Protein AF-A0A4Q2V8Z3-F1 (afdb_monomer)

pLDDT: mean 92.11, std 13.93, range [31.78, 98.75]

Nearest PDB structures (foldseek):
  7p4k-assembly1_A  TM=8.470E-01  e=9.737E-10  Homo sapiens
  8qn0-assembly2_B  TM=8.416E-01  e=1.031E-09  Homo sapiens
  5akl-assembly1_A-2  TM=8.106E-01  e=1.157E-09  Homo sapiens
  7p4k-assembly1_B  TM=7.560E-01  e=1.531E-08  Homo sapiens
  6l7m-assembly1_D  TM=8.132E-01  e=8.726E-02  Monosporascus sp. MG133

InterPro domains:
  IPR000073 Alpha/beta hydrolase fold-1 [PF00561] (3-48)
  IPR029058 Alpha/Beta hydrolase fold [G3DSA:3.40.50.1820] (1-221)
  IPR029058 Alpha/Beta hydrolase fold [SSF53474] (1-209)

Sequence (232 aa):
MLALLTHLGRDKAVWIGHDWGAVIVWALAAQHPEKCVGVCCMAAPYHVPELGLEALLAVCNRELYPEDQYPLAQWDYQAFQIEQPDTSAAQLRANVPNSIKLLFRSGSPESYGKPSLLASLRKSGGWFGGAPAAPDLPFETTLFKDDKPAFDRMVAEFERNGFEGPNDYYRNHEANKAYIEKAPNEGRLCYPVLFIEARRDNVCDTALSRLSEPMRGTGSRRRSRRRQTRPS

Structure (mmCIF, N/CA/C/O backbone):
data_AF-A0A4Q2V8Z3-F1
#
_entry.id   AF-A0A4Q2V8Z3-F1
#
loop_
_atom_site.group_PDB
_atom_site.id
_atom_site.type_symbol
_atom_site.label_atom_id
_atom_site.label_alt_id
_atom_site.label_comp_id
_atom_site.label_asym_id
_atom_site.label_entity_id
_atom_site.label_seq_id
_atom_site.pdbx_PDB_ins_code
_atom_site.Cartn_x
_atom_site.Cartn_y
_atom_site.Cartn_z
_atom_site.occupancy
_atom_site.B_iso_or_equiv
_atom_site.auth_seq_id
_atom_site.auth_comp_id
_atom_site.auth_asym_id
_atom_site.auth_atom_id
_atom_site.pdbx_PDB_model_num
ATOM 1 N N . MET A 1 1 ? -7.065 11.702 11.060 1.00 95.56 1 MET A N 1
ATOM 2 C CA . MET A 1 1 ? -8.404 11.072 11.202 1.00 95.56 1 MET A CA 1
ATOM 3 C C . MET A 1 1 ? -9.196 11.639 12.379 1.00 95.56 1 MET A C 1
ATOM 5 O O . MET A 1 1 ? -10.291 12.126 12.148 1.00 95.56 1 MET A O 1
ATOM 9 N N . LEU A 1 2 ? -8.659 11.670 13.605 1.00 97.94 2 LEU A N 1
ATOM 10 C CA . LEU A 1 2 ? -9.348 12.293 14.753 1.00 97.94 2 LEU A CA 1
ATOM 11 C C . LEU A 1 2 ? -9.670 13.779 14.534 1.00 97.94 2 LEU A C 1
ATOM 13 O O . LEU A 1 2 ? -10.809 14.194 14.697 1.00 97.94 2 LEU A O 1
ATOM 17 N N . ALA A 1 3 ? -8.695 14.563 14.064 1.00 98.19 3 ALA A N 1
ATOM 18 C CA . ALA A 1 3 ? -8.927 15.968 13.724 1.00 98.19 3 ALA A CA 1
ATOM 19 C C . ALA A 1 3 ? -9.992 16.149 12.623 1.00 98.19 3 ALA A C 1
ATOM 21 O O . ALA A 1 3 ? -10.732 17.126 12.645 1.00 98.19 3 ALA A O 1
ATOM 22 N N . LEU A 1 4 ? -10.112 15.189 11.696 1.00 97.81 4 LEU A N 1
ATOM 23 C CA . LEU A 1 4 ? -11.142 15.208 10.654 1.00 97.81 4 LEU A CA 1
ATOM 24 C C . LEU A 1 4 ? -12.538 14.977 11.247 1.00 97.81 4 LEU A C 1
ATOM 26 O O . LEU A 1 4 ? -13.473 15.675 10.871 1.00 97.81 4 LEU A O 1
ATOM 30 N N . LEU A 1 5 ? -12.676 14.048 12.200 1.00 98.19 5 LEU A N 1
ATOM 31 C CA . LEU A 1 5 ? -13.922 13.871 12.953 1.00 98.19 5 LEU A CA 1
ATOM 32 C C . LEU A 1 5 ? -14.327 15.171 13.654 1.00 98.19 5 LEU A C 1
ATOM 34 O O . LEU A 1 5 ? -15.453 15.632 13.474 1.00 98.19 5 LEU A O 1
ATOM 38 N N . THR A 1 6 ? -13.387 15.793 14.373 1.00 98.31 6 THR A N 1
ATOM 39 C CA . THR A 1 6 ? -13.613 17.077 15.048 1.00 98.31 6 THR A CA 1
ATOM 40 C C . THR A 1 6 ? -14.044 18.160 14.063 1.00 98.31 6 THR A C 1
ATOM 42 O O . THR A 1 6 ? -15.050 18.823 14.292 1.00 98.31 6 THR A O 1
ATOM 45 N N . HIS A 1 7 ? -13.331 18.310 12.943 1.00 98.44 7 HIS A N 1
ATOM 46 C CA . HIS A 1 7 ? -13.639 19.309 11.919 1.00 98.44 7 HIS A CA 1
ATOM 47 C C . HIS A 1 7 ? -15.039 19.124 11.315 1.00 98.44 7 HIS A C 1
ATOM 49 O O . HIS A 1 7 ? -15.743 20.099 11.077 1.00 98.44 7 HIS A O 1
ATOM 55 N N . LEU A 1 8 ? -15.467 17.876 11.111 1.00 98.31 8 LEU A N 1
ATOM 56 C CA . LEU A 1 8 ? -16.785 17.543 10.565 1.00 98.31 8 LEU A CA 1
ATOM 57 C C . LEU A 1 8 ? -17.900 17.492 11.627 1.00 98.31 8 LEU A C 1
ATOM 59 O O . LEU A 1 8 ? -19.036 17.151 11.290 1.00 98.31 8 LEU A O 1
ATOM 63 N N . GLY A 1 9 ? -17.597 17.769 12.901 1.00 98.31 9 GLY A N 1
ATOM 64 C CA . GLY A 1 9 ? -18.564 17.694 14.001 1.00 98.31 9 GLY A CA 1
ATOM 65 C C . GLY A 1 9 ? -19.105 16.281 14.246 1.00 98.31 9 GLY A C 1
ATOM 66 O O . GLY A 1 9 ? -20.273 16.108 14.596 1.00 98.31 9 GLY A O 1
ATOM 67 N N . ARG A 1 10 ? -18.290 15.247 14.009 1.00 98.31 10 ARG A N 1
ATOM 68 C CA . ARG A 1 10 ? -18.659 13.835 14.194 1.00 98.31 10 ARG A CA 1
ATOM 69 C C . ARG A 1 10 ? -17.902 13.243 15.377 1.00 98.31 10 ARG A C 1
ATOM 71 O O . ARG A 1 10 ? -16.710 13.469 15.519 1.00 98.31 10 ARG A O 1
ATOM 78 N N . ASP A 1 11 ? -18.574 12.433 16.194 1.00 97.94 11 ASP A N 1
ATOM 79 C CA . ASP A 1 11 ? -17.904 11.702 17.282 1.00 97.94 11 ASP A CA 1
ATOM 80 C C . ASP A 1 11 ? -17.253 10.396 16.794 1.00 97.94 11 ASP A C 1
ATOM 82 O O . ASP A 1 11 ? -16.163 10.039 17.234 1.00 97.94 11 ASP A O 1
ATOM 86 N N . LYS A 1 12 ? -17.899 9.694 15.855 1.00 98.44 12 LYS A N 1
ATOM 87 C CA . LYS A 1 12 ? -17.463 8.392 15.326 1.00 98.44 12 LYS A CA 1
ATOM 88 C C . LYS A 1 12 ? -17.714 8.304 13.826 1.00 98.44 12 LYS A C 1
ATOM 90 O O . LYS A 1 12 ? -18.561 9.024 13.296 1.00 98.44 12 LYS A O 1
ATOM 95 N N . ALA A 1 13 ? -17.040 7.371 13.161 1.00 98.44 13 ALA A N 1
ATOM 96 C CA . ALA A 1 13 ? -17.299 7.033 11.763 1.00 98.44 13 ALA A CA 1
ATOM 97 C C . ALA A 1 13 ? -17.198 5.524 11.509 1.00 98.44 13 ALA A C 1
ATOM 99 O O . ALA A 1 13 ? -16.708 4.759 12.346 1.00 98.44 13 ALA A O 1
ATOM 100 N N . VAL A 1 14 ? -17.675 5.106 10.336 1.00 98.44 14 VAL A N 1
ATOM 101 C CA . VAL A 1 14 ? -17.236 3.852 9.723 1.00 98.44 14 VAL A CA 1
ATOM 102 C C . VAL A 1 14 ? -15.955 4.155 8.960 1.00 98.44 14 VAL A C 1
ATOM 104 O O . VAL A 1 14 ? -15.945 5.042 8.107 1.00 98.44 14 VAL A O 1
ATOM 107 N N . TRP A 1 15 ? -14.885 3.434 9.274 1.00 98.50 15 TRP A N 1
ATOM 108 C CA . TRP A 1 15 ? -13.585 3.637 8.644 1.00 98.50 15 TRP A CA 1
ATOM 109 C C . TRP A 1 15 ? -13.328 2.562 7.601 1.00 98.50 15 TRP A C 1
ATOM 111 O O . TRP A 1 15 ? -13.502 1.373 7.874 1.00 98.50 15 TRP A O 1
ATOM 121 N N . ILE A 1 16 ? -12.937 2.992 6.403 1.00 98.62 16 ILE A N 1
ATOM 122 C CA . ILE A 1 16 ? -12.668 2.098 5.281 1.00 98.62 16 ILE A CA 1
ATOM 123 C C . ILE A 1 16 ? -11.246 2.333 4.789 1.00 98.62 16 ILE A C 1
ATOM 125 O O . ILE A 1 16 ? -10.875 3.476 4.528 1.00 98.62 16 ILE A O 1
ATOM 129 N N . GLY A 1 17 ? -10.462 1.262 4.675 1.00 98.31 17 GLY A N 1
ATOM 130 C CA . GLY A 1 17 ? -9.063 1.325 4.265 1.00 98.31 17 GLY A CA 1
ATOM 131 C C . GLY A 1 17 ? -8.699 0.294 3.199 1.00 98.31 17 GLY A C 1
ATOM 132 O O . GLY A 1 17 ? -9.276 -0.789 3.122 1.00 98.31 17 GLY A O 1
ATOM 133 N N . HIS A 1 18 ? -7.715 0.633 2.377 1.00 97.81 18 HIS A N 1
ATOM 134 C CA . HIS A 1 18 ? -7.093 -0.239 1.381 1.00 97.81 18 HIS A CA 1
ATOM 135 C C . HIS A 1 18 ? -5.575 -0.067 1.473 1.00 97.81 18 HIS A C 1
ATOM 137 O O . HIS A 1 18 ? -5.130 1.069 1.647 1.00 97.81 18 HIS A O 1
ATOM 143 N N . ASP A 1 19 ? -4.803 -1.151 1.349 1.00 96.12 19 ASP A N 1
ATOM 144 C CA . ASP A 1 19 ? -3.329 -1.116 1.394 1.00 96.12 19 ASP A CA 1
ATOM 145 C C . ASP A 1 19 ? -2.814 -0.396 2.667 1.00 96.12 19 ASP A C 1
ATOM 147 O O . ASP A 1 19 ? -3.299 -0.686 3.763 1.00 96.12 19 ASP A O 1
ATOM 151 N N . TRP A 1 20 ? -1.915 0.590 2.585 1.00 97.25 20 TRP A N 1
ATOM 152 C CA . TRP A 1 20 ? -1.512 1.403 3.741 1.00 97.25 20 TRP A CA 1
ATOM 153 C C . TRP A 1 20 ? -2.670 2.149 4.396 1.00 97.25 20 TRP A C 1
ATOM 155 O O . TRP A 1 20 ? -2.681 2.329 5.611 1.00 97.25 20 TRP A O 1
ATOM 165 N N . GLY A 1 21 ? -3.699 2.518 3.633 1.00 97.94 21 GLY A N 1
ATOM 166 C CA . GLY A 1 21 ? -4.938 3.050 4.192 1.00 97.94 21 GLY A CA 1
ATOM 167 C C . GLY A 1 21 ? -5.621 2.062 5.142 1.00 97.94 21 GLY A C 1
ATOM 168 O O . GLY A 1 21 ? -6.185 2.483 6.149 1.00 97.94 21 GLY A O 1
ATOM 169 N N . ALA A 1 22 ? -5.541 0.753 4.875 1.00 97.94 22 ALA A N 1
ATOM 170 C CA . ALA A 1 22 ? -6.016 -0.271 5.805 1.00 97.94 22 ALA A CA 1
ATOM 171 C C . ALA A 1 22 ? -5.145 -0.333 7.064 1.00 97.94 22 ALA A C 1
ATOM 173 O O . ALA A 1 22 ? -5.699 -0.365 8.157 1.00 97.94 22 ALA A O 1
ATOM 174 N N . VAL A 1 23 ? -3.817 -0.263 6.934 1.00 97.12 23 VAL A N 1
ATOM 175 C CA . VAL A 1 23 ? -2.888 -0.228 8.082 1.00 97.12 23 VAL A CA 1
ATOM 176 C C . VAL A 1 23 ? -3.176 0.971 8.997 1.00 97.12 23 VAL A C 1
ATOM 178 O O . VAL A 1 23 ? -3.274 0.822 10.213 1.00 97.12 23 VAL A O 1
ATOM 181 N N . ILE A 1 24 ? -3.409 2.153 8.421 1.00 97.50 24 ILE A N 1
ATOM 182 C CA . ILE A 1 24 ? -3.768 3.372 9.165 1.00 97.50 24 ILE A CA 1
ATOM 183 C C . ILE A 1 24 ? -5.127 3.218 9.862 1.00 97.50 24 ILE A C 1
ATOM 185 O O . ILE A 1 24 ? -5.277 3.578 11.031 1.00 97.50 24 ILE A O 1
ATOM 189 N N . VAL A 1 25 ? -6.131 2.693 9.153 1.00 98.12 25 VAL A N 1
ATOM 190 C CA . VAL A 1 25 ? -7.470 2.464 9.714 1.00 98.12 25 VAL A CA 1
ATOM 191 C C . VAL A 1 25 ? -7.417 1.445 10.849 1.00 98.12 25 VAL A C 1
ATOM 193 O O . VAL A 1 25 ? -8.056 1.661 11.876 1.00 98.12 25 VAL A O 1
ATOM 196 N N . TRP A 1 26 ? -6.631 0.380 10.706 1.00 97.56 26 TRP A N 1
ATOM 197 C CA . TRP A 1 26 ? -6.394 -0.595 11.763 1.00 97.56 26 TRP A CA 1
ATOM 198 C C . TRP A 1 26 ? -5.731 0.018 12.990 1.00 97.56 26 TRP A C 1
ATOM 200 O O . TRP A 1 26 ? -6.191 -0.218 14.107 1.00 97.56 26 TRP A O 1
ATOM 210 N N . ALA A 1 27 ? -4.717 0.859 12.795 1.00 96.81 27 ALA A N 1
ATOM 211 C CA . ALA A 1 27 ? -4.067 1.558 13.894 1.00 96.81 27 ALA A CA 1
ATOM 212 C C . ALA A 1 27 ? -5.045 2.484 14.635 1.00 96.81 27 ALA A C 1
ATOM 214 O O . ALA A 1 27 ? -5.114 2.448 15.864 1.00 96.81 27 ALA A O 1
ATOM 215 N N . LEU A 1 28 ? -5.869 3.250 13.907 1.00 97.31 28 LEU A N 1
ATOM 216 C CA . LEU A 1 28 ? -6.926 4.063 14.517 1.00 97.31 28 LEU A CA 1
ATOM 217 C C . LEU A 1 28 ? -7.928 3.192 15.283 1.00 97.31 28 LEU A C 1
ATOM 219 O O . LEU A 1 28 ? -8.309 3.535 16.397 1.00 97.31 28 LEU A O 1
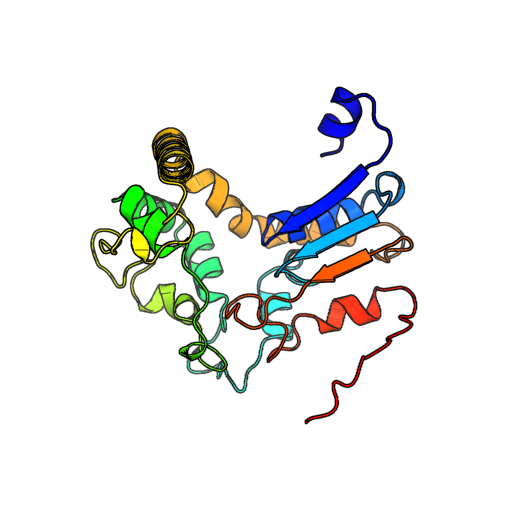ATOM 223 N N . ALA A 1 29 ? -8.360 2.083 14.687 1.00 96.75 29 ALA A N 1
ATOM 224 C CA . ALA A 1 29 ? -9.332 1.165 15.266 1.00 96.75 29 ALA A CA 1
ATOM 225 C C . ALA A 1 29 ? -8.843 0.576 16.600 1.00 96.75 29 ALA A C 1
ATOM 227 O O . ALA A 1 29 ? -9.600 0.517 17.574 1.00 96.75 29 ALA A O 1
ATOM 228 N N . ALA A 1 30 ? -7.573 0.180 16.651 1.00 96.00 30 ALA A N 1
ATOM 229 C CA . ALA A 1 30 ? -6.942 -0.362 17.844 1.00 96.00 30 ALA A CA 1
ATOM 230 C C . ALA A 1 30 ? -6.781 0.694 18.947 1.00 96.00 30 ALA A C 1
ATOM 232 O O . ALA A 1 30 ? -7.064 0.416 20.107 1.00 96.00 30 ALA A O 1
ATOM 233 N N . GLN A 1 31 ? -6.353 1.904 18.583 1.00 97.31 31 GLN A N 1
ATOM 234 C CA . GLN A 1 31 ? -5.980 2.967 19.526 1.00 97.31 31 GLN A CA 1
ATOM 235 C C . GLN A 1 31 ? -7.161 3.791 20.019 1.00 97.31 31 GLN A C 1
ATOM 237 O O . GLN A 1 31 ? -7.194 4.220 21.168 1.00 97.31 31 GLN A O 1
ATOM 242 N N . HIS A 1 32 ? -8.135 3.994 19.139 1.00 97.31 32 HIS A N 1
ATOM 243 C CA . HIS A 1 32 ? -9.309 4.825 19.364 1.00 97.31 32 HIS A CA 1
ATOM 244 C C . HIS A 1 32 ? -10.591 4.035 19.065 1.00 97.31 32 HIS A C 1
ATOM 246 O O . HIS A 1 32 ? -11.393 4.435 18.205 1.00 97.31 32 HIS A O 1
ATOM 252 N N . PRO A 1 33 ? -10.813 2.888 19.741 1.00 96.88 33 PRO A N 1
ATOM 253 C CA . PRO A 1 33 ? -11.986 2.051 19.510 1.00 96.88 33 PRO A CA 1
ATOM 254 C C . PRO A 1 33 ? -13.298 2.811 19.746 1.00 96.88 33 PRO A C 1
ATOM 256 O O . PRO A 1 33 ? -14.307 2.543 19.095 1.00 96.88 33 PRO A O 1
ATOM 259 N N . GLU A 1 34 ? -13.292 3.808 20.631 1.00 97.00 34 GLU A N 1
ATOM 260 C CA . GLU A 1 34 ? -14.427 4.680 20.914 1.00 97.00 34 GLU A CA 1
ATOM 261 C C . GLU A 1 34 ? -14.838 5.544 19.718 1.00 97.00 34 GLU A C 1
ATOM 263 O O . GLU A 1 34 ? -15.997 5.951 19.657 1.00 97.00 34 GLU A O 1
ATOM 268 N N . LYS A 1 35 ? -13.937 5.776 18.753 1.00 98.06 35 LYS A N 1
ATOM 269 C CA . LYS A 1 35 ? -14.157 6.584 17.538 1.00 98.06 35 LYS A CA 1
ATOM 270 C C . LYS A 1 35 ? -14.624 5.767 16.334 1.00 98.06 35 LYS A C 1
ATOM 272 O O . LYS A 1 35 ? -14.758 6.303 15.228 1.00 98.06 35 LYS A O 1
ATOM 277 N N . CYS A 1 36 ? -14.911 4.484 16.543 1.00 98.06 36 CYS A N 1
ATOM 278 C CA . CYS A 1 36 ? -15.303 3.548 15.499 1.00 98.06 36 CYS A CA 1
ATOM 279 C C . CYS A 1 36 ? -16.751 3.076 15.689 1.00 98.06 36 CYS A C 1
ATOM 281 O O . CYS A 1 36 ? -17.119 2.540 16.731 1.00 98.06 36 CYS A O 1
ATOM 283 N N . VAL A 1 37 ? -17.579 3.248 14.653 1.00 98.06 37 VAL A N 1
ATOM 284 C CA . VAL A 1 37 ? -18.871 2.542 14.530 1.00 98.06 37 VAL A CA 1
ATOM 285 C C . VAL A 1 37 ? -18.643 1.132 13.980 1.00 98.06 37 VAL A C 1
ATOM 287 O O . VAL A 1 37 ? -19.283 0.174 14.401 1.00 98.06 37 VAL A O 1
ATOM 290 N N . GLY A 1 38 ? -17.709 1.013 13.039 1.00 98.00 38 GLY A N 1
ATOM 291 C CA . GLY A 1 38 ? -17.283 -0.230 12.417 1.00 98.00 38 GLY A CA 1
ATOM 292 C C . GLY A 1 38 ? -16.112 0.026 11.475 1.00 98.00 38 GLY A C 1
ATOM 293 O O . GLY A 1 38 ? -15.813 1.178 11.148 1.00 98.00 38 GLY A O 1
ATOM 294 N N . VAL A 1 39 ? -15.444 -1.043 11.053 1.00 98.25 39 VAL A N 1
ATOM 295 C CA . VAL A 1 39 ? -14.245 -0.959 10.210 1.00 98.25 39 VAL A CA 1
ATOM 296 C C . VAL A 1 39 ? -14.335 -1.941 9.048 1.00 98.25 39 VAL A C 1
ATOM 298 O O . VAL A 1 39 ? -14.757 -3.083 9.229 1.00 98.25 39 VAL A O 1
ATOM 301 N N . CYS A 1 40 ? -13.929 -1.500 7.859 1.00 98.19 40 CYS A N 1
ATOM 302 C CA . CYS A 1 40 ? -13.781 -2.338 6.674 1.00 98.19 40 CYS A CA 1
ATOM 303 C C . CYS A 1 40 ? -12.402 -2.121 6.048 1.00 98.19 40 CYS A C 1
ATOM 305 O O . CYS A 1 40 ? -12.101 -1.016 5.611 1.00 98.19 40 CYS A O 1
ATOM 307 N N . CYS A 1 41 ? -11.583 -3.161 5.943 1.00 98.25 41 CYS A N 1
ATOM 308 C CA . CYS A 1 41 ? -10.286 -3.045 5.280 1.00 98.25 41 CYS A CA 1
ATOM 309 C C . CYS A 1 41 ? -10.099 -4.084 4.181 1.00 98.25 41 CYS A C 1
ATOM 311 O O . CYS A 1 41 ? -10.596 -5.209 4.274 1.00 98.25 41 CYS A O 1
ATOM 313 N N . MET A 1 42 ? -9.350 -3.691 3.155 1.00 97.50 42 MET A N 1
ATOM 314 C CA . MET A 1 42 ? -9.027 -4.491 1.977 1.00 97.50 42 MET A CA 1
ATOM 315 C C . MET A 1 42 ? -7.514 -4.694 1.849 1.00 97.50 42 MET A C 1
ATOM 317 O O . MET A 1 42 ? -6.743 -3.786 2.167 1.00 97.50 42 MET A O 1
ATOM 321 N N . ALA A 1 43 ? -7.121 -5.852 1.311 1.00 94.94 43 ALA A N 1
ATOM 322 C CA . ALA A 1 43 ? -5.737 -6.268 1.046 1.00 94.94 43 ALA A CA 1
ATOM 323 C C . ALA A 1 43 ? -4.887 -6.491 2.311 1.00 94.94 43 ALA A C 1
ATOM 325 O O . ALA A 1 43 ? -4.613 -7.639 2.656 1.00 94.94 43 ALA A O 1
ATOM 326 N N . ALA A 1 44 ? -4.526 -5.436 3.045 1.00 96.25 44 ALA A N 1
ATOM 327 C CA . ALA A 1 44 ? -3.656 -5.532 4.218 1.00 96.25 44 ALA A CA 1
ATOM 328 C C . ALA A 1 44 ? -4.435 -5.986 5.478 1.00 96.25 44 ALA A C 1
ATOM 330 O O . ALA A 1 44 ? -5.374 -5.298 5.912 1.00 96.25 44 ALA A O 1
ATOM 331 N N . PRO A 1 45 ? -4.097 -7.144 6.082 1.00 95.75 45 PRO A N 1
ATOM 332 C CA . PRO A 1 45 ? -4.789 -7.635 7.269 1.00 95.75 45 PRO A CA 1
ATOM 333 C C . PRO A 1 45 ? -4.345 -6.907 8.540 1.00 95.75 45 PRO A C 1
ATOM 335 O O . PRO A 1 45 ? -3.345 -6.196 8.563 1.00 95.75 45 PRO A O 1
ATOM 338 N N . TYR A 1 46 ? -5.127 -7.093 9.602 1.00 95.69 46 TYR A N 1
ATOM 339 C CA . TYR A 1 46 ? -4.864 -6.499 10.907 1.00 95.69 46 TYR A CA 1
ATOM 340 C C . TYR A 1 46 ? -3.740 -7.222 11.661 1.00 95.69 46 TYR A C 1
ATOM 342 O O . TYR A 1 46 ? -3.675 -8.455 11.619 1.00 95.69 46 TYR A O 1
ATOM 350 N N . HIS A 1 47 ? -2.961 -6.470 12.443 1.00 91.38 47 HIS A N 1
ATOM 351 C CA . HIS A 1 47 ? -2.019 -6.983 13.433 1.00 91.38 47 HIS A CA 1
ATOM 352 C C . HIS A 1 47 ? -0.781 -7.660 12.839 1.00 91.38 47 HIS A C 1
ATOM 354 O O . HIS A 1 47 ? -0.268 -8.620 13.414 1.00 91.38 47 HIS A O 1
ATOM 360 N N . VAL A 1 48 ? -0.312 -7.174 11.681 1.00 93.69 48 VAL A N 1
ATOM 361 C CA . VAL A 1 48 ? 0.964 -7.600 11.077 1.00 93.69 48 VAL A CA 1
ATOM 362 C C . VAL A 1 48 ? 1.696 -6.445 10.392 1.00 93.69 48 VAL A C 1
ATOM 364 O O . VAL A 1 48 ? 2.816 -6.160 10.812 1.00 93.69 48 VAL A O 1
ATOM 367 N N . PRO A 1 49 ? 1.153 -5.769 9.357 1.00 93.00 49 PRO A N 1
ATOM 368 C CA . PRO A 1 49 ? 1.957 -4.828 8.569 1.00 93.00 49 PRO A CA 1
ATOM 369 C C . PRO A 1 49 ? 2.455 -3.618 9.372 1.00 93.00 49 PRO A C 1
ATOM 371 O O . PRO A 1 49 ? 3.541 -3.098 9.118 1.00 93.00 49 PRO A O 1
ATOM 374 N N . GLU A 1 50 ? 1.696 -3.195 10.382 1.00 90.81 50 GLU A N 1
ATOM 375 C CA . GLU A 1 50 ? 2.075 -2.128 11.307 1.00 90.81 50 GLU A CA 1
ATOM 376 C C . GLU A 1 50 ? 3.245 -2.498 12.235 1.00 90.81 50 GLU A C 1
ATOM 378 O O . GLU A 1 50 ? 3.884 -1.600 12.777 1.00 90.81 50 GLU A O 1
ATOM 383 N N . LEU A 1 51 ? 3.539 -3.794 12.398 1.00 93.75 51 LEU A N 1
ATOM 384 C CA . LEU A 1 51 ? 4.606 -4.318 13.262 1.00 93.75 51 LEU A CA 1
ATOM 385 C C . LEU A 1 51 ? 5.963 -4.430 12.545 1.00 93.75 51 LEU A C 1
ATOM 387 O O . LEU A 1 51 ? 6.968 -4.739 13.183 1.00 93.75 51 LEU A O 1
ATOM 391 N N . GLY A 1 52 ? 6.002 -4.166 11.236 1.00 94.38 52 GLY A N 1
ATOM 392 C CA . GLY A 1 52 ? 7.231 -4.086 10.450 1.00 94.38 52 GLY A CA 1
ATOM 393 C C . GLY A 1 52 ? 7.669 -5.377 9.761 1.00 94.38 52 GLY A C 1
ATOM 394 O O . GLY A 1 52 ? 6.997 -6.409 9.807 1.00 94.38 52 GLY A O 1
ATOM 395 N N . LEU A 1 53 ? 8.820 -5.290 9.086 1.00 95.00 53 LEU A N 1
ATOM 396 C CA . LEU A 1 53 ? 9.356 -6.350 8.225 1.00 95.00 53 LEU A CA 1
ATOM 397 C C . LEU A 1 53 ? 9.539 -7.685 8.951 1.00 95.00 53 LEU A C 1
ATOM 399 O O . LEU A 1 53 ? 9.193 -8.721 8.397 1.00 95.00 53 LEU A O 1
ATOM 403 N N . GLU A 1 54 ? 10.025 -7.684 10.191 1.00 95.25 54 GLU A N 1
ATOM 404 C CA . GLU A 1 54 ? 10.210 -8.920 10.962 1.00 95.25 54 GLU A CA 1
ATOM 405 C C . GLU A 1 54 ? 8.886 -9.686 11.139 1.00 95.25 54 GLU A C 1
ATOM 407 O O . GLU A 1 54 ? 8.807 -10.882 10.848 1.00 95.25 54 GLU A O 1
ATOM 412 N N . ALA A 1 55 ? 7.817 -8.983 11.528 1.00 95.81 55 ALA A N 1
ATOM 413 C CA . ALA A 1 55 ? 6.490 -9.574 11.686 1.00 95.81 55 ALA A CA 1
ATOM 414 C C . ALA A 1 55 ? 5.916 -10.067 10.349 1.00 95.81 55 ALA A C 1
ATOM 416 O O . ALA A 1 55 ? 5.314 -11.140 10.291 1.00 95.81 55 ALA A O 1
ATOM 417 N N . LEU A 1 56 ? 6.144 -9.320 9.265 1.00 96.75 56 LEU A N 1
ATOM 418 C CA . LEU A 1 56 ? 5.751 -9.708 7.908 1.00 96.75 56 LEU A CA 1
ATOM 419 C C . LEU A 1 56 ? 6.459 -10.994 7.445 1.00 96.75 56 LEU A C 1
ATOM 421 O O . LEU A 1 56 ? 5.829 -11.864 6.836 1.00 96.75 56 LEU A O 1
ATOM 425 N N . LEU A 1 57 ? 7.747 -11.157 7.762 1.00 97.06 57 LEU A N 1
ATOM 426 C CA . LEU A 1 57 ? 8.513 -12.367 7.442 1.00 97.06 57 LEU A CA 1
ATOM 427 C C . LEU A 1 57 ? 8.077 -13.570 8.274 1.00 97.06 57 LEU A C 1
ATOM 429 O O . LEU A 1 57 ? 8.018 -14.682 7.748 1.00 97.06 57 LEU A O 1
ATOM 433 N N . ALA A 1 58 ? 7.699 -13.358 9.535 1.00 96.88 58 ALA A N 1
ATOM 434 C CA . ALA A 1 58 ? 7.241 -14.424 10.423 1.00 96.88 58 ALA A CA 1
ATOM 435 C C . ALA A 1 58 ? 5.974 -15.143 9.923 1.00 96.88 58 ALA A C 1
ATOM 437 O O . ALA A 1 58 ? 5.686 -16.254 10.372 1.00 96.88 58 ALA A O 1
ATOM 438 N N . VAL A 1 59 ? 5.219 -14.540 8.998 1.00 96.62 59 VAL A N 1
ATOM 439 C CA . VAL A 1 59 ? 3.968 -15.087 8.439 1.00 96.62 59 VAL A CA 1
ATOM 440 C C . VAL A 1 59 ? 3.976 -15.229 6.912 1.00 96.62 59 VAL A C 1
ATOM 442 O O . VAL A 1 59 ? 2.949 -15.565 6.314 1.00 96.62 59 VAL A O 1
ATOM 445 N N . CYS A 1 60 ? 5.119 -15.005 6.261 1.00 96.75 60 CYS A N 1
ATOM 446 C CA . CYS A 1 60 ? 5.241 -15.192 4.818 1.00 96.75 60 CYS A CA 1
ATOM 447 C C . CYS A 1 60 ? 5.153 -16.680 4.419 1.00 96.75 60 CYS A C 1
ATOM 449 O O . CYS A 1 60 ? 5.306 -17.588 5.242 1.00 96.75 60 CYS A O 1
ATOM 451 N N . ASN A 1 61 ? 4.896 -16.941 3.136 1.00 97.31 61 ASN A N 1
ATOM 452 C CA . ASN A 1 61 ? 4.931 -18.293 2.586 1.00 97.31 61 ASN A CA 1
ATOM 453 C C . ASN A 1 61 ? 6.366 -18.640 2.151 1.00 97.31 61 ASN A C 1
ATOM 455 O O . ASN A 1 61 ? 6.790 -18.237 1.071 1.00 97.31 61 ASN A O 1
ATOM 459 N N . ARG A 1 62 ? 7.099 -19.407 2.966 1.00 97.00 62 ARG A N 1
ATOM 460 C CA . ARG A 1 62 ? 8.473 -19.844 2.654 1.00 97.00 62 ARG A CA 1
ATOM 461 C C . ARG A 1 62 ? 8.567 -20.966 1.613 1.00 97.00 62 ARG A C 1
ATOM 463 O O . ARG A 1 62 ? 9.642 -21.162 1.062 1.00 97.00 62 ARG A O 1
ATOM 470 N N . GLU A 1 63 ? 7.472 -21.658 1.299 1.00 97.12 63 GLU A N 1
ATOM 471 C CA . GLU A 1 63 ? 7.437 -22.584 0.155 1.00 97.12 63 GLU A CA 1
ATOM 472 C C . GLU A 1 63 ? 7.443 -21.806 -1.167 1.00 97.12 63 GLU A C 1
ATOM 474 O O . GLU A 1 63 ? 8.137 -22.177 -2.109 1.00 97.12 63 GLU A O 1
ATOM 479 N N . LEU A 1 64 ? 6.698 -20.696 -1.221 1.00 97.00 64 LEU A N 1
ATOM 480 C CA . LEU A 1 64 ? 6.664 -19.796 -2.375 1.00 97.00 64 LEU A CA 1
ATOM 481 C C . LEU A 1 64 ? 7.885 -18.867 -2.430 1.00 97.00 64 LEU A C 1
ATOM 483 O O . LEU A 1 64 ? 8.360 -18.540 -3.515 1.00 97.00 64 LEU A O 1
ATOM 487 N N . TYR A 1 65 ? 8.396 -18.458 -1.269 1.00 97.94 65 TYR A N 1
ATOM 488 C CA . TYR A 1 65 ? 9.553 -17.578 -1.117 1.00 97.94 65 TYR A CA 1
ATOM 489 C C . TYR A 1 65 ? 10.670 -18.256 -0.301 1.00 97.94 65 TYR A C 1
ATOM 491 O O . TYR A 1 65 ? 10.863 -17.896 0.871 1.00 97.94 65 TYR A O 1
ATOM 499 N N . PRO A 1 66 ? 11.411 -19.222 -0.888 1.00 97.88 66 PRO A N 1
ATOM 500 C CA . PRO A 1 66 ? 12.571 -19.829 -0.236 1.00 97.88 66 PRO A CA 1
ATOM 501 C C . PRO A 1 66 ? 13.555 -18.768 0.264 1.00 97.88 66 PRO A C 1
ATOM 503 O O . PRO A 1 66 ? 13.858 -17.814 -0.451 1.00 97.88 66 PRO A O 1
ATOM 506 N N . GLU A 1 67 ? 14.028 -18.901 1.503 1.00 97.31 67 GLU A N 1
ATOM 507 C CA . GLU A 1 67 ? 14.808 -17.859 2.190 1.00 97.31 67 GLU A CA 1
ATOM 508 C C . GLU A 1 67 ? 16.167 -17.575 1.533 1.00 97.31 67 GLU A C 1
ATOM 510 O O . GLU A 1 67 ? 16.618 -16.432 1.519 1.00 97.31 67 GLU A O 1
ATOM 515 N N . ASP A 1 68 ? 16.784 -18.588 0.927 1.00 97.19 68 ASP A N 1
ATOM 516 C CA . ASP A 1 68 ? 18.043 -18.481 0.183 1.00 97.19 68 ASP A CA 1
ATOM 517 C C . ASP A 1 68 ? 17.915 -17.649 -1.106 1.00 97.19 68 ASP A C 1
ATOM 519 O O . ASP A 1 68 ? 18.885 -17.037 -1.554 1.00 97.19 68 ASP A O 1
ATOM 523 N N . GLN A 1 69 ? 16.716 -17.596 -1.693 1.00 97.25 69 GLN A N 1
ATOM 524 C CA . GLN A 1 69 ? 16.425 -16.851 -2.923 1.00 97.25 69 GLN A CA 1
ATOM 525 C C . GLN A 1 69 ? 15.724 -15.515 -2.651 1.00 97.25 69 GLN A C 1
ATOM 527 O O . GLN A 1 69 ? 16.002 -14.520 -3.322 1.00 97.25 69 GLN A O 1
ATOM 532 N N . TYR A 1 70 ? 14.833 -15.494 -1.661 1.00 98.00 70 TYR A N 1
ATOM 533 C CA . TYR A 1 70 ? 13.976 -14.372 -1.289 1.00 98.00 70 TYR A CA 1
ATOM 534 C C . TYR A 1 70 ? 14.052 -14.143 0.230 1.00 98.00 70 TYR A C 1
ATOM 536 O O . TYR A 1 70 ? 13.090 -14.427 0.954 1.00 98.00 70 TYR A O 1
ATOM 544 N N . PRO A 1 71 ? 15.171 -13.608 0.755 1.00 97.38 71 PRO A N 1
ATOM 545 C CA . PRO A 1 71 ? 15.361 -13.443 2.198 1.00 97.38 71 PRO A CA 1
ATOM 546 C C . PRO A 1 71 ? 14.240 -12.610 2.835 1.00 97.38 71 PRO A C 1
ATOM 548 O O . PRO A 1 71 ? 13.733 -12.964 3.901 1.00 97.38 71 PRO A O 1
ATOM 551 N N . LEU A 1 72 ? 13.768 -11.581 2.117 1.00 97.88 72 LEU A N 1
ATOM 552 C CA . LEU A 1 72 ? 12.663 -10.712 2.529 1.00 97.88 72 LEU A CA 1
ATOM 553 C C . LEU A 1 72 ? 11.290 -11.096 1.940 1.00 97.88 72 LEU A C 1
ATOM 555 O O . LEU A 1 72 ? 10.345 -10.308 2.017 1.00 97.88 72 LEU A O 1
ATOM 559 N N . ALA A 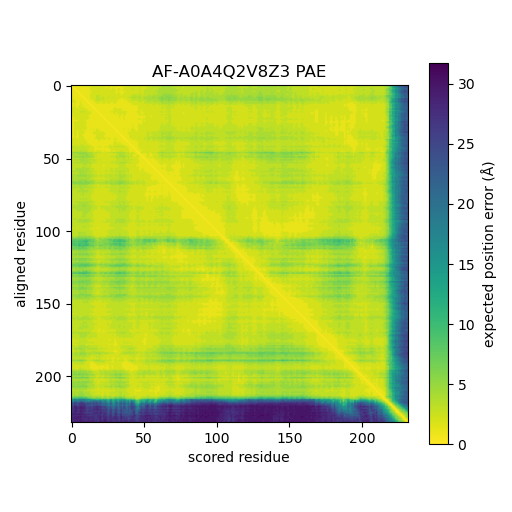1 73 ? 11.161 -12.291 1.357 1.00 97.81 73 ALA A N 1
ATOM 560 C CA . ALA A 1 73 ? 9.954 -12.744 0.664 1.00 97.81 73 ALA A CA 1
ATOM 561 C C . ALA A 1 73 ? 9.416 -11.672 -0.310 1.00 97.81 73 ALA A C 1
ATOM 563 O O . ALA A 1 73 ? 10.197 -11.036 -1.014 1.00 97.81 73 ALA A O 1
ATOM 564 N N . GLN A 1 74 ? 8.104 -11.426 -0.350 1.00 96.69 74 GLN A N 1
ATOM 565 C CA . GLN A 1 74 ? 7.496 -10.386 -1.193 1.00 96.69 74 GLN A CA 1
ATOM 566 C C . GLN A 1 74 ? 7.786 -8.936 -0.756 1.00 96.69 74 GLN A C 1
ATOM 568 O O . GLN A 1 74 ? 7.375 -8.004 -1.445 1.00 96.69 74 GLN A O 1
ATOM 573 N N . TRP A 1 75 ? 8.443 -8.726 0.388 1.00 97.75 75 TRP A N 1
ATOM 574 C CA . TRP A 1 75 ? 8.585 -7.418 1.042 1.00 97.75 75 TRP A CA 1
ATOM 575 C C . TRP A 1 75 ? 9.899 -6.704 0.704 1.00 97.75 75 TRP A C 1
ATOM 577 O O . TRP A 1 75 ? 10.183 -5.643 1.256 1.00 97.75 75 TRP A O 1
ATOM 587 N N . ASP A 1 76 ? 10.695 -7.248 -0.223 1.00 98.06 76 ASP A N 1
ATOM 588 C CA . ASP A 1 76 ? 11.987 -6.683 -0.638 1.00 98.06 76 ASP A CA 1
ATOM 589 C C . ASP A 1 76 ? 11.872 -5.224 -1.123 1.00 98.06 76 ASP A C 1
ATOM 591 O O . ASP A 1 76 ? 12.738 -4.397 -0.835 1.00 98.06 76 ASP A O 1
ATOM 595 N N . TYR A 1 77 ? 10.754 -4.865 -1.763 1.00 97.38 77 TYR A N 1
ATOM 596 C CA . TYR A 1 77 ? 10.468 -3.482 -2.154 1.00 97.38 77 TYR A CA 1
ATOM 597 C C . TYR A 1 77 ? 10.320 -2.504 -0.976 1.00 97.38 77 TYR A C 1
ATOM 599 O O . TYR A 1 77 ? 10.591 -1.315 -1.143 1.00 97.38 77 TYR A O 1
ATOM 607 N N . GLN A 1 78 ? 9.899 -2.964 0.210 1.00 97.44 78 GLN A N 1
ATOM 608 C CA . GLN A 1 78 ? 9.841 -2.106 1.398 1.00 97.44 78 GLN A CA 1
ATOM 609 C C . GLN A 1 78 ? 11.257 -1.807 1.891 1.00 97.44 78 GLN A C 1
ATOM 611 O O . GLN A 1 78 ? 11.582 -0.652 2.146 1.00 97.44 78 GLN A O 1
ATOM 616 N N . ALA A 1 79 ? 12.132 -2.819 1.927 1.00 97.00 79 ALA A N 1
ATOM 617 C CA . ALA A 1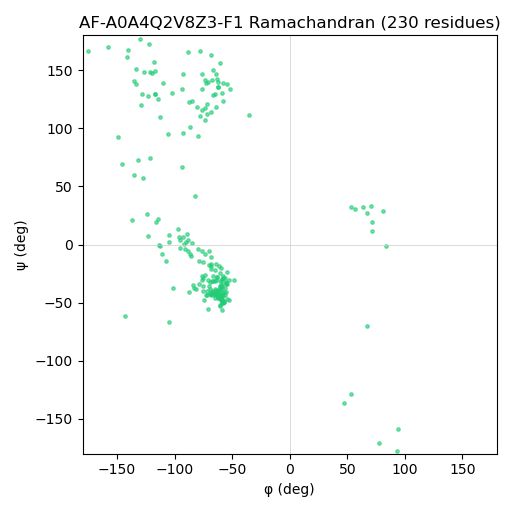 79 ? 13.543 -2.617 2.249 1.00 97.00 79 ALA A CA 1
ATOM 618 C C . ALA A 1 79 ? 14.227 -1.683 1.245 1.00 97.00 79 ALA A C 1
ATOM 620 O O . ALA A 1 79 ? 14.946 -0.782 1.659 1.00 97.00 79 ALA A O 1
ATOM 621 N N . PHE A 1 80 ? 13.936 -1.810 -0.054 1.00 96.88 80 PHE A N 1
ATOM 622 C CA . PHE A 1 80 ? 14.437 -0.864 -1.057 1.00 96.88 80 PHE A CA 1
ATOM 623 C C . PHE A 1 80 ? 14.019 0.585 -0.763 1.00 96.88 80 PHE A C 1
ATOM 625 O O . PHE A 1 80 ? 14.845 1.490 -0.846 1.00 96.88 80 PHE A O 1
ATOM 632 N N . GLN A 1 81 ? 12.763 0.815 -0.375 1.00 95.75 81 GLN A N 1
ATOM 633 C CA . GLN A 1 81 ? 12.277 2.152 -0.016 1.00 95.75 81 GLN A CA 1
ATOM 634 C C . GLN A 1 81 ? 12.901 2.701 1.272 1.00 95.75 81 GLN A C 1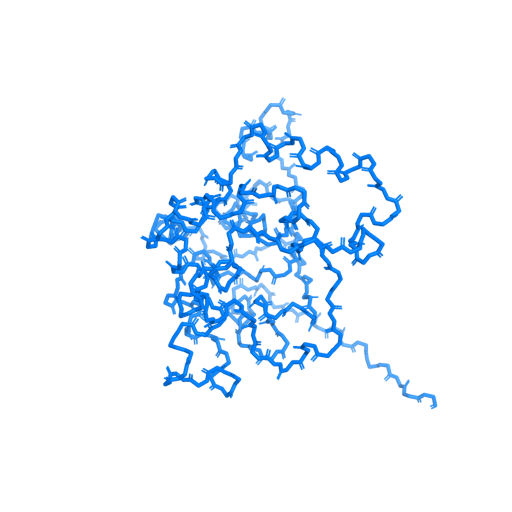
ATOM 636 O O . GLN A 1 81 ? 13.077 3.911 1.391 1.00 95.75 81 GLN A O 1
ATOM 641 N N . ILE A 1 82 ? 13.243 1.831 2.224 1.00 95.56 82 ILE A N 1
ATOM 642 C CA . ILE A 1 82 ? 13.914 2.210 3.475 1.00 95.56 82 ILE A CA 1
ATOM 643 C C . ILE A 1 82 ? 15.390 2.537 3.226 1.00 95.56 82 ILE A C 1
ATOM 645 O O . ILE A 1 82 ? 15.883 3.557 3.702 1.00 95.56 82 ILE A O 1
ATOM 649 N N . GLU A 1 83 ? 16.090 1.673 2.493 1.00 96.12 83 GLU A N 1
ATOM 650 C CA . GLU A 1 83 ? 17.531 1.772 2.240 1.00 96.12 83 GLU A CA 1
ATOM 651 C C . GLU A 1 83 ? 17.866 2.862 1.211 1.00 96.12 83 GLU A C 1
ATOM 653 O O . GLU A 1 83 ? 18.903 3.514 1.318 1.00 96.12 83 GLU A O 1
ATOM 658 N N . GLN A 1 84 ? 17.008 3.058 0.203 1.00 96.25 84 GLN A N 1
ATOM 659 C CA . GLN A 1 84 ? 17.245 3.960 -0.929 1.00 96.25 84 GLN A CA 1
ATOM 660 C C . GLN A 1 84 ? 16.011 4.830 -1.253 1.00 96.25 84 GLN A C 1
ATOM 662 O O . GLN A 1 84 ? 15.488 4.771 -2.373 1.00 96.25 84 GLN A O 1
ATOM 667 N N . PRO A 1 85 ? 15.527 5.656 -0.305 1.00 96.44 85 PRO A N 1
ATOM 668 C CA . PRO A 1 85 ? 14.287 6.420 -0.465 1.00 96.44 85 PRO A CA 1
ATOM 669 C C . PRO A 1 85 ? 14.338 7.395 -1.648 1.00 96.44 85 PRO A C 1
ATOM 671 O O . PRO A 1 85 ? 13.415 7.415 -2.467 1.00 96.44 85 PRO A O 1
ATOM 674 N N . ASP A 1 86 ? 15.441 8.135 -1.787 1.00 96.94 86 ASP A N 1
ATOM 675 C CA . ASP A 1 86 ? 15.618 9.120 -2.858 1.00 96.94 86 ASP A CA 1
ATOM 676 C C . ASP A 1 86 ? 15.679 8.443 -4.231 1.00 96.94 86 ASP A C 1
ATOM 678 O O . ASP A 1 86 ? 15.005 8.872 -5.167 1.00 96.94 86 ASP A O 1
ATOM 682 N N . THR A 1 87 ? 16.419 7.333 -4.349 1.00 96.44 87 THR A N 1
ATOM 683 C CA . THR A 1 87 ? 16.484 6.535 -5.584 1.00 96.44 87 THR A CA 1
ATOM 684 C C . THR A 1 87 ? 15.111 5.981 -5.951 1.00 96.44 87 THR A C 1
ATOM 686 O O . THR A 1 87 ? 14.699 6.077 -7.106 1.00 96.44 87 THR A O 1
ATOM 689 N N . SER A 1 88 ? 14.380 5.425 -4.981 1.00 96.88 88 SER A N 1
ATOM 690 C CA . SER A 1 88 ? 13.036 4.884 -5.195 1.00 96.88 88 SER A CA 1
ATOM 691 C C . SER A 1 88 ? 12.077 5.953 -5.725 1.00 96.88 88 SER A C 1
ATOM 693 O O . SER A 1 88 ? 11.418 5.747 -6.749 1.00 96.88 88 SER A O 1
ATOM 695 N N . ALA A 1 89 ? 12.033 7.120 -5.073 1.00 97.69 89 ALA A N 1
ATOM 696 C CA . ALA A 1 89 ? 11.187 8.231 -5.498 1.00 97.69 89 ALA A CA 1
ATOM 697 C C . ALA A 1 89 ? 11.613 8.789 -6.866 1.00 97.69 89 ALA A C 1
ATOM 699 O O . ALA A 1 89 ? 10.761 9.047 -7.718 1.00 97.69 89 ALA A O 1
ATOM 700 N N . ALA A 1 90 ? 12.920 8.928 -7.109 1.00 97.75 90 ALA A N 1
ATOM 701 C CA . ALA A 1 90 ? 13.457 9.410 -8.378 1.00 97.75 90 ALA A CA 1
ATOM 702 C C . ALA A 1 90 ? 13.113 8.479 -9.546 1.00 97.75 90 ALA A C 1
ATOM 704 O O . ALA A 1 90 ? 12.703 8.965 -10.599 1.00 97.75 90 ALA A O 1
ATOM 705 N N . GLN A 1 91 ? 13.210 7.159 -9.354 1.00 97.69 91 GLN A N 1
ATOM 706 C CA . GLN A 1 91 ? 12.800 6.183 -10.364 1.00 97.69 91 GLN A CA 1
ATOM 707 C C . GLN A 1 91 ? 11.320 6.374 -10.712 1.00 97.69 91 GLN A C 1
ATOM 709 O O . GLN A 1 91 ? 10.999 6.666 -11.861 1.00 97.69 91 GLN A O 1
ATOM 714 N N . LEU A 1 92 ? 10.414 6.318 -9.732 1.00 98.19 92 LEU A N 1
ATOM 715 C CA . LEU A 1 92 ? 8.974 6.483 -9.982 1.00 98.19 92 LEU A CA 1
ATOM 716 C C . LEU A 1 92 ? 8.626 7.835 -10.633 1.00 98.19 92 LEU A C 1
ATOM 718 O O . LEU A 1 92 ? 7.743 7.894 -11.494 1.00 98.19 92 LEU A O 1
ATOM 722 N N . ARG A 1 93 ? 9.347 8.906 -10.280 1.00 98.12 93 ARG A N 1
ATOM 723 C CA . ARG A 1 93 ? 9.176 10.245 -10.862 1.00 98.12 93 ARG A CA 1
ATOM 724 C C . ARG A 1 93 ? 9.658 10.350 -12.307 1.00 98.12 93 ARG A C 1
ATOM 726 O O . ARG A 1 93 ? 9.103 11.153 -13.051 1.00 98.12 93 ARG A O 1
ATOM 733 N N . ALA A 1 94 ? 10.663 9.570 -12.708 1.00 98.25 94 ALA A N 1
ATOM 734 C CA . ALA A 1 94 ? 11.320 9.708 -14.010 1.00 98.25 94 ALA A CA 1
ATOM 735 C C . ALA A 1 94 ? 10.335 9.689 -15.191 1.00 98.25 94 AL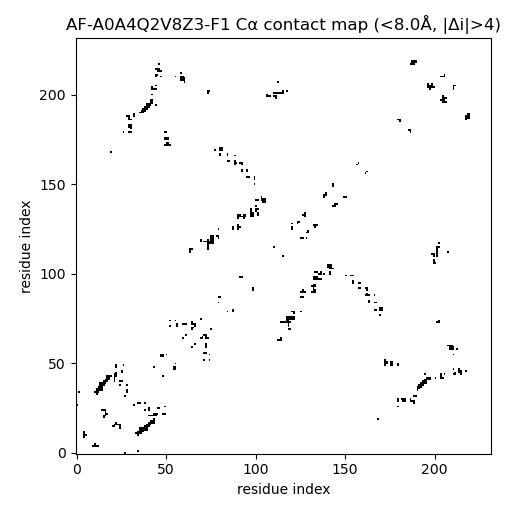A A C 1
ATOM 737 O O . ALA A 1 94 ? 10.568 10.348 -16.202 1.00 98.25 94 ALA A O 1
ATOM 738 N N . ASN A 1 95 ? 9.211 8.978 -15.050 1.00 98.56 95 ASN A N 1
ATOM 739 C CA . ASN A 1 95 ? 8.055 9.130 -15.925 1.00 98.56 95 ASN A CA 1
ATOM 740 C C . ASN A 1 95 ? 6.762 8.839 -15.147 1.00 98.56 95 ASN A C 1
ATOM 742 O O . ASN A 1 95 ? 6.333 7.688 -15.053 1.00 98.56 95 ASN A O 1
ATOM 746 N N . VAL A 1 96 ? 6.148 9.887 -14.585 1.00 98.69 96 VAL A N 1
ATOM 747 C CA . VAL A 1 96 ? 4.931 9.768 -13.764 1.00 98.69 96 VAL A CA 1
ATOM 748 C C . VAL A 1 96 ? 3.784 9.080 -14.519 1.00 98.69 96 VAL A C 1
ATOM 750 O O . VAL A 1 96 ? 3.255 8.107 -13.975 1.00 98.69 96 VAL A O 1
ATOM 753 N N . PRO A 1 97 ? 3.415 9.471 -15.760 1.00 98.56 97 PRO A N 1
ATOM 754 C CA . PRO A 1 97 ? 2.378 8.764 -16.512 1.00 98.56 97 PRO A CA 1
ATOM 755 C C . PRO A 1 97 ? 2.624 7.257 -16.614 1.00 98.56 97 PRO A C 1
ATOM 757 O O . PRO A 1 97 ? 1.727 6.467 -16.317 1.00 98.56 97 PRO A O 1
ATOM 760 N N . ASN A 1 98 ? 3.838 6.842 -16.977 1.00 98.62 98 ASN A N 1
ATOM 761 C CA . ASN A 1 98 ? 4.170 5.426 -17.134 1.00 98.62 98 ASN A CA 1
ATOM 762 C C . ASN A 1 98 ? 4.183 4.685 -15.792 1.00 98.62 98 ASN A C 1
ATOM 764 O O . ASN A 1 98 ? 3.692 3.559 -15.715 1.00 98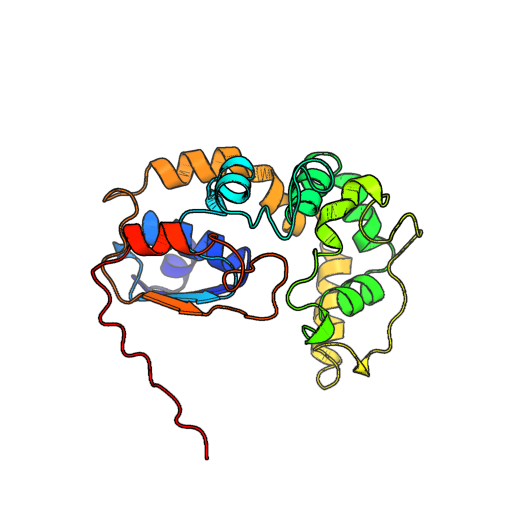.62 98 ASN A O 1
ATOM 768 N N . SER A 1 99 ? 4.672 5.316 -14.722 1.00 98.38 99 SER A N 1
ATOM 769 C CA . SER A 1 99 ? 4.627 4.753 -13.368 1.00 98.38 99 SER A CA 1
ATOM 770 C C . SER A 1 99 ? 3.186 4.514 -12.915 1.00 98.38 99 SER A C 1
ATOM 772 O O . SER A 1 99 ? 2.861 3.422 -12.450 1.00 98.38 99 SER A O 1
ATOM 774 N N . ILE A 1 100 ? 2.286 5.483 -13.123 1.00 98.31 100 ILE A N 1
ATOM 775 C CA . ILE A 1 100 ? 0.859 5.326 -12.806 1.00 98.31 100 ILE A CA 1
ATOM 776 C C . ILE A 1 100 ? 0.228 4.221 -13.666 1.00 98.31 100 ILE A C 1
ATOM 778 O O . ILE A 1 100 ? -0.473 3.363 -13.129 1.00 98.31 100 ILE A O 1
ATOM 782 N N . LYS A 1 101 ? 0.514 4.158 -14.974 1.00 98.12 101 LYS A N 1
ATOM 783 C CA . LYS A 1 101 ? 0.024 3.060 -15.830 1.00 98.12 101 LYS A CA 1
ATOM 784 C C . LYS A 1 101 ? 0.498 1.687 -15.347 1.00 98.12 101 LYS A C 1
ATOM 786 O O . LYS A 1 101 ? -0.277 0.735 -15.373 1.00 98.12 101 LYS A O 1
ATOM 791 N N . LEU A 1 102 ? 1.756 1.570 -14.922 1.00 96.19 102 LEU A N 1
ATOM 792 C CA . LEU A 1 102 ? 2.344 0.311 -14.461 1.00 96.19 102 LEU A CA 1
ATOM 793 C C . LEU A 1 102 ? 1.734 -0.166 -13.136 1.00 96.19 102 LEU A C 1
ATOM 795 O O . LEU A 1 102 ? 1.457 -1.363 -12.993 1.00 96.19 102 LEU A O 1
ATOM 799 N N . LEU A 1 103 ? 1.526 0.755 -12.190 1.00 95.50 103 LEU A N 1
ATOM 800 C CA . LEU A 1 103 ? 1.010 0.461 -10.849 1.00 95.50 103 LEU A CA 1
ATOM 801 C C . LEU A 1 103 ? -0.497 0.167 -10.853 1.00 95.50 103 LEU A C 1
ATOM 803 O O . LEU A 1 103 ? -0.946 -0.756 -10.177 1.00 95.50 103 LEU A O 1
ATOM 807 N N . PHE A 1 104 ? -1.288 0.896 -11.643 1.00 96.38 104 PHE A N 1
ATOM 808 C CA . PHE A 1 104 ? -2.747 0.756 -11.675 1.00 96.38 104 PHE A CA 1
ATOM 809 C C . PHE A 1 104 ? -3.205 -0.216 -12.765 1.00 96.38 104 PHE A C 1
ATOM 811 O O . PHE A 1 104 ? -3.867 0.165 -13.733 1.00 96.38 104 PHE A O 1
ATOM 818 N N . ARG A 1 105 ? -2.875 -1.500 -12.594 1.00 93.56 105 ARG A N 1
ATOM 819 C CA . ARG A 1 105 ? -3.292 -2.592 -13.492 1.00 93.56 105 ARG A CA 1
ATOM 820 C C . ARG A 1 105 ? -4.145 -3.621 -12.768 1.00 93.56 105 ARG A C 1
ATOM 822 O O . ARG A 1 105 ? -4.082 -3.775 -11.553 1.00 93.56 105 ARG A O 1
ATOM 829 N N . SER A 1 106 ? -4.939 -4.355 -13.542 1.00 90.75 106 SER A N 1
ATOM 830 C CA . SER A 1 106 ? -5.689 -5.493 -13.009 1.00 90.75 106 SER A CA 1
ATOM 831 C C . SER A 1 106 ? -4.746 -6.622 -12.592 1.00 90.75 106 SER A C 1
ATOM 833 O O . SER A 1 106 ? -3.789 -6.932 -13.301 1.00 90.75 106 SER A O 1
ATOM 835 N N . GLY A 1 107 ? -5.061 -7.290 -11.481 1.00 85.19 107 GLY A N 1
ATOM 836 C CA . GLY A 1 107 ? -4.389 -8.530 -11.100 1.00 85.19 107 GLY A CA 1
ATOM 837 C C . GLY A 1 107 ? -4.622 -9.635 -12.137 1.00 85.19 107 GLY A C 1
ATOM 838 O O . GLY A 1 107 ? -5.752 -9.856 -12.588 1.00 85.19 107 GLY A O 1
ATOM 839 N N . SER A 1 108 ? -3.558 -10.352 -12.488 1.00 85.25 108 SER A N 1
ATOM 840 C CA . SER A 1 108 ? -3.565 -11.419 -13.490 1.00 85.25 108 SER A CA 1
ATOM 841 C C . SER A 1 108 ? -3.782 -12.787 -12.817 1.00 85.25 108 SER A C 1
ATOM 843 O O . SER A 1 108 ? -3.171 -13.074 -11.789 1.00 85.25 108 SER A O 1
ATOM 845 N N . PRO A 1 109 ? -4.665 -13.662 -13.335 1.00 87.62 109 PRO A N 1
ATOM 846 C CA . PRO A 1 109 ? -4.749 -15.048 -12.866 1.00 87.62 109 PRO A CA 1
ATOM 847 C C . PRO A 1 109 ? -3.411 -15.792 -12.959 1.00 87.62 109 PRO A C 1
ATOM 849 O O . PRO A 1 109 ? -3.111 -16.632 -12.115 1.00 87.62 109 PRO A O 1
ATOM 852 N N . GLU A 1 110 ? -2.596 -15.462 -13.959 1.00 88.88 110 GLU A N 1
ATOM 853 C CA . GLU A 1 110 ? -1.306 -16.090 -14.238 1.00 88.88 110 GLU A CA 1
ATOM 854 C C . GLU A 1 110 ? -0.238 -15.759 -13.190 1.00 88.88 110 GLU A C 1
ATOM 856 O O . GLU A 1 110 ? 0.770 -16.469 -13.130 1.00 88.88 110 GLU A O 1
ATOM 861 N N . SER A 1 111 ? -0.427 -14.709 -12.383 1.00 86.44 111 SER A N 1
ATOM 862 C CA . SER A 1 111 ? 0.458 -14.380 -11.260 1.00 86.44 111 SER A CA 1
ATOM 863 C C . SER A 1 111 ? 0.095 -15.116 -9.968 1.00 86.44 111 SER A C 1
ATOM 865 O O . SER A 1 111 ? 0.866 -15.068 -9.013 1.00 86.44 111 SER A O 1
ATOM 867 N N . TYR A 1 112 ? -1.055 -15.797 -9.909 1.00 91.06 112 TYR A N 1
ATOM 868 C CA . TYR A 1 112 ? -1.458 -16.543 -8.718 1.00 91.06 112 TYR A CA 1
ATOM 869 C C . TYR A 1 112 ? -0.491 -17.703 -8.444 1.00 91.06 112 TYR A C 1
ATOM 871 O O . TYR A 1 112 ? -0.200 -18.499 -9.337 1.00 91.06 112 TYR A O 1
ATOM 879 N N . GLY A 1 113 ? 0.001 -17.802 -7.206 1.00 92.12 113 GLY A N 1
ATOM 880 C CA . GLY A 1 113 ? 0.957 -18.840 -6.809 1.00 92.12 113 GLY A CA 1
ATOM 881 C C . GLY A 1 113 ? 2.367 -18.664 -7.374 1.00 92.12 113 GLY A C 1
ATOM 882 O O . GLY A 1 113 ? 3.120 -19.632 -7.411 1.00 92.12 113 GLY A O 1
ATOM 883 N N . LYS A 1 114 ? 2.732 -17.455 -7.820 1.00 94.12 114 LYS A N 1
ATOM 884 C CA . LYS A 1 114 ? 4.095 -17.120 -8.255 1.00 94.12 114 LYS A CA 1
ATOM 885 C C . LYS A 1 114 ? 4.697 -16.033 -7.362 1.00 94.12 114 LYS A C 1
ATOM 887 O O . LYS A 1 114 ? 3.946 -15.171 -6.898 1.00 94.12 114 LYS A O 1
ATOM 892 N N . PRO A 1 115 ? 6.028 -16.029 -7.158 1.00 95.38 115 PRO A N 1
ATOM 893 C CA . PRO A 1 115 ? 6.696 -14.942 -6.457 1.00 95.38 115 PRO A CA 1
ATOM 894 C C . PRO A 1 115 ? 6.385 -13.586 -7.097 1.00 95.38 115 PRO A C 1
ATOM 896 O O . PRO A 1 115 ? 6.368 -13.449 -8.324 1.00 95.38 115 PRO A O 1
ATOM 899 N N . SER A 1 116 ? 6.143 -12.575 -6.266 1.00 94.75 116 SER A N 1
ATOM 900 C CA . SER A 1 116 ? 5.991 -11.199 -6.729 1.00 94.75 116 SER A CA 1
ATOM 901 C C . SER A 1 116 ? 7.286 -10.697 -7.367 1.00 94.75 116 SER A C 1
ATOM 903 O O . SER A 1 116 ? 8.375 -10.950 -6.859 1.00 94.75 116 SER A O 1
ATOM 905 N N . LEU A 1 117 ? 7.175 -9.902 -8.434 1.00 92.25 117 LEU A N 1
ATOM 906 C CA . LEU A 1 117 ? 8.327 -9.180 -8.990 1.00 92.25 117 LEU A CA 1
ATOM 907 C C . LEU A 1 117 ? 8.947 -8.218 -7.960 1.00 92.25 117 LEU A C 1
ATOM 909 O O . LEU A 1 117 ? 10.136 -7.921 -8.024 1.00 92.25 117 LEU A O 1
ATOM 913 N N . LEU A 1 118 ? 8.156 -7.780 -6.975 1.00 95.31 118 LEU A N 1
ATOM 914 C CA . LEU A 1 118 ? 8.606 -6.922 -5.879 1.00 95.31 118 LEU A CA 1
ATOM 915 C C . LEU A 1 118 ? 9.467 -7.653 -4.838 1.00 95.31 118 LEU A C 1
ATOM 917 O O . LEU A 1 118 ? 10.055 -6.994 -3.988 1.00 95.31 118 LEU A O 1
ATOM 921 N N . ALA A 1 119 ? 9.579 -8.984 -4.918 1.00 97.31 119 ALA A N 1
ATOM 922 C CA . ALA A 1 119 ? 10.401 -9.813 -4.033 1.00 97.31 119 ALA A CA 1
ATOM 923 C C . ALA A 1 119 ? 11.909 -9.751 -4.346 1.00 97.31 119 ALA A C 1
ATOM 925 O O . ALA A 1 119 ? 12.720 -10.364 -3.656 1.00 97.31 119 ALA A O 1
ATOM 926 N N . SER A 1 120 ? 12.304 -9.072 -5.425 1.00 96.25 120 SER A N 1
ATOM 927 C CA . SER A 1 120 ? 13.704 -8.985 -5.864 1.00 96.25 120 SER A CA 1
ATOM 928 C C . SER A 1 120 ? 14.102 -7.580 -6.304 1.00 96.25 120 SER A C 1
ATOM 930 O O . SER A 1 120 ? 15.074 -7.420 -7.041 1.00 96.25 120 SER A O 1
ATOM 932 N N . LEU A 1 121 ? 13.368 -6.558 -5.861 1.00 95.25 121 LEU A N 1
ATOM 933 C CA . LEU A 1 121 ? 13.538 -5.182 -6.316 1.00 95.25 121 LEU A CA 1
ATOM 934 C C . LEU A 1 121 ? 14.969 -4.666 -6.111 1.00 95.25 121 LEU A C 1
ATOM 936 O O . LEU A 1 121 ? 15.547 -4.076 -7.026 1.00 95.25 121 LEU A O 1
ATOM 940 N N . ARG A 1 122 ? 15.578 -4.950 -4.952 1.00 95.38 122 ARG A N 1
ATOM 941 C CA . ARG A 1 122 ? 16.961 -4.548 -4.644 1.00 95.38 122 ARG A CA 1
ATOM 942 C C . ARG A 1 122 ? 17.960 -5.204 -5.594 1.00 95.38 122 ARG A C 1
ATOM 944 O O . ARG A 1 122 ? 18.838 -4.529 -6.124 1.00 95.38 122 ARG A O 1
ATOM 951 N N . LYS A 1 123 ? 17.791 -6.501 -5.878 1.00 94.38 123 LYS A N 1
ATOM 952 C CA . LYS A 1 123 ? 18.642 -7.253 -6.821 1.00 94.38 123 LYS A CA 1
ATOM 953 C C . LYS A 1 123 ? 18.438 -6.808 -8.272 1.00 94.38 123 LYS A C 1
ATOM 955 O O . LYS A 1 123 ? 19.377 -6.850 -9.060 1.00 94.38 123 LYS A O 1
ATOM 960 N N . SER A 1 124 ? 17.228 -6.386 -8.625 1.00 93.75 124 SER A N 1
ATOM 961 C CA . SER A 1 124 ? 16.869 -5.938 -9.972 1.00 93.75 124 SER 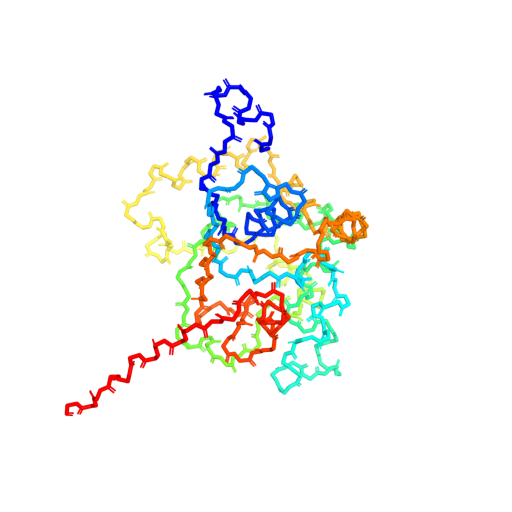A CA 1
ATOM 962 C C . SER A 1 124 ? 17.300 -4.500 -10.282 1.00 93.75 124 SER A C 1
ATOM 964 O O . SER A 1 124 ? 17.130 -4.063 -11.412 1.00 93.75 124 SER A O 1
ATOM 966 N N . GLY A 1 125 ? 17.867 -3.750 -9.333 1.00 92.00 125 GLY A N 1
ATOM 967 C CA . GLY A 1 125 ? 18.240 -2.347 -9.561 1.00 92.00 125 GLY A CA 1
ATOM 968 C C . GLY A 1 125 ? 17.065 -1.371 -9.424 1.00 92.00 125 GLY A C 1
ATOM 969 O O . GLY A 1 125 ? 17.047 -0.320 -10.066 1.00 92.00 125 GLY A O 1
ATOM 970 N N . GLY A 1 126 ? 16.078 -1.709 -8.592 1.00 95.19 126 GLY A N 1
ATOM 971 C CA . GLY A 1 126 ? 14.920 -0.870 -8.288 1.00 95.19 126 GLY A CA 1
ATOM 972 C C . GLY A 1 126 ? 13.696 -1.165 -9.159 1.00 95.19 126 GLY A C 1
ATOM 973 O O . GLY A 1 126 ? 13.570 -2.246 -9.737 1.00 95.19 126 GLY A O 1
ATOM 974 N N . TRP A 1 127 ? 12.782 -0.197 -9.247 1.00 96.00 127 TRP A N 1
ATOM 975 C CA . TRP A 1 127 ? 11.429 -0.349 -9.800 1.00 96.00 127 TRP A CA 1
ATOM 976 C C . TRP A 1 127 ? 11.366 -0.889 -11.228 1.00 96.00 127 TRP A C 1
ATOM 978 O O . TRP A 1 127 ? 10.414 -1.589 -11.573 1.00 96.00 127 TRP A O 1
ATOM 988 N N . PHE A 1 128 ? 12.366 -0.580 -12.056 1.00 95.44 128 PHE A N 1
ATOM 989 C CA . PHE A 1 128 ? 12.322 -0.853 -13.496 1.00 95.44 128 PHE A CA 1
ATOM 990 C C . PHE A 1 128 ? 13.494 -1.690 -13.999 1.00 95.44 128 PHE A C 1
ATOM 992 O O . PHE A 1 128 ? 13.867 -1.587 -15.166 1.00 95.44 128 PHE A O 1
ATOM 999 N N . GLY A 1 129 ? 14.104 -2.514 -13.145 1.00 91.56 129 GLY A N 1
ATOM 1000 C CA . GLY A 1 129 ? 15.136 -3.437 -13.623 1.00 91.56 129 GLY A CA 1
ATOM 1001 C C . GLY A 1 129 ? 16.418 -2.738 -14.106 1.00 91.56 129 GLY A C 1
ATOM 1002 O O . GLY A 1 129 ? 17.065 -3.234 -15.024 1.00 91.56 129 GLY A O 1
ATOM 1003 N N . GLY A 1 130 ? 16.725 -1.542 -13.586 1.00 89.88 130 GLY A N 1
ATOM 1004 C CA . GLY A 1 130 ? 17.818 -0.685 -14.065 1.00 89.88 130 GLY A CA 1
ATOM 1005 C C . GLY A 1 130 ? 17.487 0.195 -15.280 1.00 89.88 130 GLY A C 1
ATOM 1006 O O . GLY A 1 130 ? 18.339 0.971 -15.710 1.00 89.88 130 GLY A O 1
ATOM 1007 N N . ALA A 1 131 ? 16.270 0.123 -15.831 1.00 94.81 131 ALA A N 1
ATOM 1008 C CA . ALA A 1 131 ? 15.826 1.056 -16.866 1.00 94.81 131 ALA A CA 1
ATOM 1009 C C . ALA A 1 131 ? 15.690 2.492 -16.310 1.00 94.81 131 ALA A C 1
ATOM 1011 O O . ALA A 1 131 ? 15.366 2.668 -15.132 1.00 94.81 131 ALA A O 1
ATOM 1012 N N . PRO A 1 132 ? 15.887 3.534 -17.144 1.00 94.00 132 PRO A N 1
ATOM 1013 C CA . PRO A 1 132 ? 15.889 4.926 -16.682 1.00 94.00 132 PRO A CA 1
ATOM 1014 C C . PRO A 1 132 ? 14.514 5.435 -16.221 1.00 94.00 132 PRO A C 1
ATOM 1016 O O . PRO A 1 132 ? 14.449 6.414 -15.485 1.00 94.00 132 PRO A O 1
ATOM 1019 N N . ALA A 1 133 ? 13.422 4.804 -16.659 1.00 97.25 133 ALA A N 1
ATOM 1020 C CA . ALA A 1 133 ? 12.055 5.167 -16.298 1.00 97.25 133 ALA A CA 1
ATOM 1021 C C . ALA A 1 133 ? 11.098 3.979 -16.492 1.00 97.25 133 ALA A C 1
ATOM 1023 O O . ALA A 1 133 ? 11.463 2.969 -17.101 1.00 97.25 133 ALA A O 1
ATOM 1024 N N . ALA A 1 134 ? 9.862 4.121 -16.003 1.00 97.69 134 ALA A N 1
ATOM 1025 C CA . ALA A 1 134 ? 8.811 3.132 -16.202 1.00 97.69 134 ALA A CA 1
ATOM 1026 C C . ALA A 1 134 ? 8.547 2.892 -17.704 1.00 97.69 134 ALA A C 1
ATOM 1028 O O . ALA A 1 134 ? 8.495 3.859 -18.479 1.00 97.69 134 ALA A O 1
ATOM 1029 N N . PRO A 1 135 ? 8.337 1.632 -18.130 1.00 96.19 135 PRO A N 1
ATOM 1030 C CA . PRO A 1 135 ? 7.980 1.326 -19.509 1.00 96.19 135 PRO A CA 1
ATOM 1031 C C . PRO A 1 135 ? 6.621 1.935 -19.857 1.00 96.19 135 PRO A C 1
ATOM 1033 O O . PRO A 1 135 ? 5.728 2.003 -19.010 1.00 96.19 135 PRO A O 1
ATOM 1036 N N . ASP A 1 136 ? 6.450 2.343 -21.114 1.00 96.69 136 ASP A N 1
ATOM 1037 C CA . ASP A 1 136 ? 5.131 2.754 -21.583 1.00 96.69 136 ASP A CA 1
ATOM 1038 C C . ASP A 1 136 ? 4.257 1.520 -21.822 1.00 96.69 136 ASP A C 1
ATOM 1040 O O . ASP A 1 136 ? 4.687 0.528 -22.416 1.00 96.69 136 ASP A O 1
ATOM 1044 N N . LEU A 1 137 ? 3.024 1.586 -21.334 1.00 95.62 137 LEU A N 1
ATOM 1045 C CA . LEU A 1 137 ? 2.023 0.536 -21.463 1.00 95.62 137 LEU A CA 1
ATOM 1046 C C . LEU A 1 137 ? 0.795 1.106 -22.184 1.00 95.62 137 LEU A C 1
ATOM 1048 O O . LEU A 1 137 ? 0.466 2.286 -22.000 1.00 95.62 137 LEU A O 1
ATOM 1052 N N . PRO A 1 138 ? 0.064 0.288 -22.964 1.00 97.19 138 PRO A N 1
ATOM 1053 C CA . PRO A 1 138 ? -1.201 0.723 -23.542 1.00 97.19 138 PRO A CA 1
ATOM 1054 C C . PRO A 1 138 ? -2.171 1.136 -22.428 1.00 97.19 138 PRO A C 1
ATOM 1056 O O . PRO A 1 138 ? -2.357 0.400 -21.452 1.00 97.19 138 PRO A O 1
ATOM 1059 N N . PHE A 1 139 ? -2.782 2.312 -22.558 1.00 97.38 139 PHE A N 1
ATOM 1060 C CA . PHE A 1 139 ? -3.649 2.904 -21.533 1.00 97.38 139 PHE A CA 1
ATOM 1061 C C . PHE A 1 139 ? -4.848 1.999 -21.183 1.00 97.38 139 PHE A C 1
ATOM 1063 O O . PHE A 1 139 ? -5.273 1.897 -20.034 1.00 97.38 139 PHE A O 1
ATOM 1070 N N . GLU A 1 140 ? -5.308 1.245 -22.166 1.00 96.50 140 GLU A N 1
ATOM 1071 C CA . GLU A 1 140 ? -6.441 0.328 -22.185 1.00 96.50 140 GLU A CA 1
ATOM 1072 C C . GLU A 1 140 ? -6.201 -0.904 -21.300 1.00 96.50 140 GLU A C 1
ATOM 1074 O O . GLU A 1 140 ? -7.144 -1.603 -20.926 1.00 96.50 140 GLU A O 1
ATOM 1079 N N . THR A 1 141 ? -4.941 -1.164 -20.932 1.00 94.94 141 THR A N 1
ATOM 1080 C CA . THR A 1 141 ? -4.560 -2.229 -19.989 1.00 94.94 141 THR A CA 1
ATOM 1081 C C . THR A 1 141 ? -4.608 -1.784 -18.524 1.00 94.94 141 THR A C 1
ATOM 1083 O O . THR A 1 141 ? -4.459 -2.610 -17.619 1.00 94.94 141 THR A O 1
ATOM 1086 N N . THR A 1 142 ? -4.820 -0.491 -18.272 1.00 96.62 142 THR A N 1
ATOM 1087 C CA . THR A 1 142 ? -4.867 0.080 -16.923 1.00 96.62 142 THR A CA 1
ATOM 1088 C C . THR A 1 142 ? -6.274 0.023 -16.329 1.00 96.62 142 THR A C 1
ATOM 1090 O O . THR A 1 142 ? -7.273 -0.160 -17.028 1.00 96.62 142 THR A O 1
ATOM 1093 N N . LEU A 1 143 ? -6.372 0.238 -15.018 1.00 96.25 143 LEU A N 1
ATOM 1094 C CA . LEU A 1 143 ? -7.646 0.423 -14.316 1.00 96.25 143 LEU A CA 1
ATOM 1095 C C . LEU A 1 143 ? -8.347 1.743 -14.682 1.00 96.25 143 LEU A C 1
ATOM 1097 O O . LEU A 1 143 ? -9.513 1.916 -14.343 1.00 96.25 143 LEU A O 1
ATOM 1101 N N . PHE A 1 144 ? -7.664 2.644 -15.394 1.00 97.62 144 PHE A N 1
ATOM 1102 C CA . PHE A 1 144 ? -8.205 3.921 -15.858 1.00 97.62 144 PHE A CA 1
ATOM 1103 C C . PHE A 1 144 ? -8.740 3.884 -17.290 1.00 97.62 144 PHE A C 1
ATOM 1105 O O . PHE A 1 144 ? -9.149 4.924 -17.793 1.00 97.62 144 PHE A O 1
ATOM 1112 N N . LYS A 1 145 ? -8.751 2.723 -17.956 1.00 96.81 145 LYS A N 1
ATOM 1113 C CA . LYS A 1 145 ? -9.151 2.586 -19.369 1.00 96.81 145 LYS A CA 1
ATOM 1114 C C . LYS A 1 145 ? -10.474 3.287 -19.735 1.00 96.81 145 LYS A C 1
ATOM 1116 O O . LYS A 1 145 ? -10.601 3.779 -20.848 1.00 96.81 145 LYS A O 1
ATOM 1121 N N . ASP A 1 146 ? -11.408 3.378 -18.786 1.00 97.50 146 ASP A N 1
ATOM 1122 C CA . ASP A 1 146 ? -12.727 4.001 -18.957 1.00 97.50 146 ASP A CA 1
ATOM 1123 C C . ASP A 1 146 ? -12.838 5.394 -18.281 1.00 97.50 146 ASP A C 1
ATOM 1125 O O . ASP A 1 146 ? -13.900 6.011 -18.306 1.00 97.50 146 ASP A O 1
ATOM 1129 N N . ASP A 1 147 ? -11.763 5.908 -17.668 1.00 97.94 147 ASP A N 1
ATOM 1130 C CA . ASP A 1 147 ? -11.720 7.185 -16.934 1.00 97.94 147 ASP A CA 1
ATOM 1131 C C . ASP A 1 147 ? -10.358 7.895 -17.091 1.00 97.94 147 ASP A C 1
ATOM 1133 O O . ASP A 1 147 ? -9.551 8.030 -16.162 1.00 97.94 147 ASP A O 1
ATOM 1137 N N . LYS A 1 148 ? -10.101 8.381 -18.311 1.00 97.88 148 LYS A N 1
ATOM 1138 C CA . LYS A 1 148 ? -8.938 9.227 -18.625 1.00 97.88 148 LYS A CA 1
ATOM 1139 C C . LYS A 1 148 ? -8.839 10.480 -17.735 1.00 97.88 148 LYS A C 1
ATOM 1141 O O . LYS A 1 148 ? -7.731 10.767 -17.282 1.00 97.88 148 LYS A O 1
ATOM 1146 N N . PRO A 1 149 ? -9.934 11.196 -17.404 1.00 98.56 149 PRO A N 1
ATOM 1147 C CA . PRO A 1 149 ? -9.859 12.317 -16.469 1.00 98.56 149 PRO A CA 1
ATOM 1148 C C . PRO A 1 149 ? -9.333 11.941 -15.076 1.00 98.56 149 PRO A C 1
ATOM 1150 O O . PRO A 1 149 ? -8.606 12.732 -14.475 1.00 98.56 149 PRO A O 1
ATOM 1153 N N . ALA A 1 150 ? -9.679 10.769 -14.529 1.00 98.31 150 ALA A N 1
ATOM 1154 C CA . ALA A 1 150 ? -9.120 10.310 -13.254 1.00 98.31 150 ALA A CA 1
ATOM 1155 C C . ALA A 1 150 ? -7.628 9.987 -13.347 1.00 98.31 150 ALA A C 1
ATOM 1157 O O . ALA A 1 150 ? -6.884 10.353 -12.436 1.00 98.31 150 ALA A O 1
ATOM 1158 N N . PHE A 1 151 ? -7.185 9.370 -14.445 1.00 98.56 151 PHE A N 1
ATOM 1159 C CA . PHE A 1 151 ? -5.759 9.165 -14.702 1.00 98.56 151 PHE A CA 1
ATOM 1160 C C . PHE A 1 151 ? -4.998 10.492 -14.738 1.00 98.56 151 PHE A C 1
ATOM 1162 O O . PHE A 1 151 ? -3.986 10.630 -14.058 1.00 98.56 151 PHE A O 1
ATOM 1169 N N . ASP A 1 152 ? -5.515 11.486 -15.463 1.00 98.62 152 ASP A N 1
ATOM 1170 C CA . ASP A 1 152 ? -4.863 12.794 -15.595 1.00 98.62 152 ASP A CA 1
ATOM 1171 C C . ASP A 1 152 ? -4.758 13.521 -14.255 1.00 98.62 152 ASP A C 1
ATOM 1173 O O . ASP A 1 152 ? -3.717 14.097 -13.945 1.00 98.62 152 ASP A O 1
ATOM 1177 N N . ARG A 1 153 ? -5.797 13.436 -13.412 1.00 98.50 153 ARG A N 1
ATOM 1178 C CA . ARG A 1 153 ? -5.726 13.948 -12.036 1.00 98.50 153 ARG A CA 1
ATOM 1179 C C . ARG A 1 153 ? -4.670 13.211 -11.217 1.00 98.50 153 ARG A C 1
ATOM 1181 O O . ARG A 1 153 ? -3.897 13.863 -10.530 1.00 98.50 153 ARG A O 1
ATOM 1188 N N . MET A 1 154 ? -4.614 11.881 -11.296 1.00 98.19 154 MET A N 1
ATOM 1189 C CA . MET A 1 154 ? -3.616 11.089 -10.571 1.00 98.19 154 MET A CA 1
ATOM 1190 C C . MET A 1 154 ? -2.191 11.485 -10.977 1.00 98.19 154 MET A C 1
ATOM 1192 O O . MET A 1 154 ? -1.358 11.748 -10.115 1.00 98.19 154 MET A O 1
ATOM 1196 N N . VAL A 1 155 ? -1.925 11.584 -12.281 1.00 98.69 155 VAL A N 1
ATOM 1197 C CA . VAL A 1 155 ? -0.627 12.027 -12.806 1.00 98.69 155 VAL A CA 1
ATOM 1198 C C . VAL A 1 155 ? -0.290 13.428 -12.303 1.00 98.69 155 VAL A C 1
ATOM 1200 O O . VAL A 1 155 ? 0.773 13.606 -11.717 1.00 98.69 155 VAL A O 1
ATOM 1203 N N . ALA A 1 156 ? -1.208 14.390 -12.437 1.00 98.75 156 ALA A N 1
ATOM 1204 C CA . ALA A 1 156 ? -0.978 15.766 -12.000 1.00 98.75 156 ALA A CA 1
ATOM 1205 C C . ALA A 1 156 ? -0.682 15.874 -10.492 1.00 98.75 156 ALA A C 1
ATOM 1207 O O . ALA A 1 156 ? 0.151 16.679 -10.074 1.00 98.75 156 ALA A O 1
ATOM 1208 N N . GLU A 1 157 ? -1.334 15.060 -9.657 1.00 98.31 157 GLU A N 1
ATOM 1209 C CA . GLU A 1 157 ? -1.061 15.011 -8.218 1.00 98.31 157 GLU A CA 1
ATOM 1210 C C . GLU A 1 157 ? 0.353 14.492 -7.914 1.00 98.31 157 GLU A C 1
ATOM 1212 O O . GLU A 1 157 ? 1.049 15.070 -7.077 1.00 98.31 157 GLU A O 1
ATOM 1217 N N . PHE A 1 158 ? 0.817 13.447 -8.601 1.00 98.38 158 PHE A N 1
ATOM 1218 C CA . PHE A 1 158 ? 2.166 12.906 -8.395 1.00 98.38 158 PHE A CA 1
ATOM 1219 C C . PHE A 1 158 ? 3.267 13.756 -9.043 1.00 98.38 158 PHE A C 1
ATOM 1221 O O . PHE A 1 158 ? 4.366 13.842 -8.498 1.00 98.38 158 PHE A O 1
ATOM 1228 N N . GLU A 1 159 ? 2.985 14.443 -10.150 1.00 98.50 159 GLU A N 1
ATOM 1229 C CA . GLU A 1 159 ? 3.896 15.442 -10.721 1.00 98.50 159 GLU A CA 1
ATOM 1230 C C . GLU A 1 159 ? 4.074 16.635 -9.779 1.00 98.50 159 GLU A C 1
ATOM 1232 O O . GLU A 1 159 ? 5.192 17.116 -9.596 1.00 98.50 159 GLU A O 1
ATOM 1237 N N . ARG A 1 160 ? 2.988 17.086 -9.137 1.00 98.31 160 ARG A N 1
ATOM 1238 C CA . ARG A 1 160 ? 3.027 18.220 -8.208 1.00 98.31 160 ARG A CA 1
ATOM 1239 C C . ARG A 1 160 ? 3.703 17.881 -6.883 1.00 98.31 160 ARG A C 1
ATOM 1241 O O . ARG A 1 160 ? 4.450 18.706 -6.365 1.00 98.31 160 ARG A O 1
ATOM 1248 N N . ASN A 1 161 ? 3.403 16.715 -6.310 1.00 97.88 161 ASN A N 1
ATOM 1249 C CA . ASN A 1 161 ? 3.780 16.398 -4.928 1.00 97.88 161 ASN A CA 1
ATOM 1250 C C . ASN A 1 161 ? 4.923 15.373 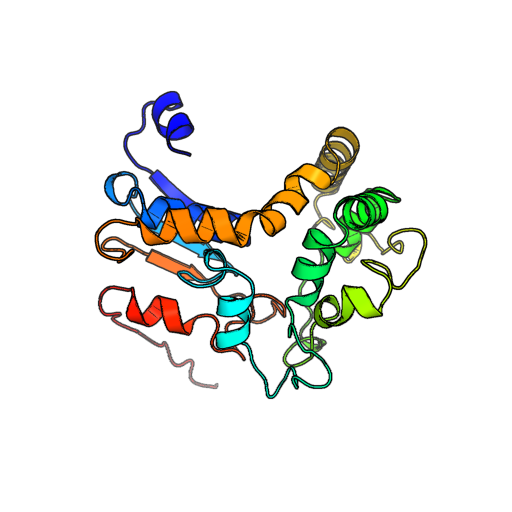-4.812 1.00 97.88 161 ASN A C 1
ATOM 1252 O O . ASN A 1 161 ? 5.507 15.244 -3.739 1.00 97.88 161 ASN A O 1
ATOM 1256 N N . GLY A 1 162 ? 5.264 14.657 -5.887 1.00 97.38 162 GLY A N 1
ATOM 1257 C CA . GLY A 1 162 ? 6.290 13.615 -5.866 1.00 97.38 162 GLY A CA 1
ATOM 1258 C C . GLY A 1 162 ? 5.841 12.290 -5.245 1.00 97.38 162 GLY A C 1
ATOM 1259 O O . GLY A 1 162 ? 4.662 12.066 -4.969 1.00 97.38 162 GLY A O 1
ATOM 1260 N N . PHE A 1 163 ? 6.814 11.398 -5.042 1.00 97.75 163 PHE A N 1
ATOM 1261 C CA . PHE A 1 163 ? 6.615 10.052 -4.485 1.00 97.75 163 PHE A CA 1
ATOM 1262 C C . PHE A 1 163 ? 7.216 9.890 -3.083 1.00 97.75 163 PHE A C 1
ATOM 1264 O O . PHE A 1 163 ? 6.963 8.881 -2.436 1.00 97.75 163 PHE A O 1
ATOM 1271 N N . GLU A 1 164 ? 7.975 10.866 -2.585 1.00 96.62 164 GLU A N 1
ATOM 1272 C CA . GLU A 1 164 ? 8.647 10.820 -1.283 1.00 96.62 164 GLU A CA 1
ATOM 1273 C C . GLU A 1 164 ? 7.634 10.662 -0.149 1.00 96.62 164 GLU A C 1
ATOM 1275 O O . GLU A 1 164 ? 7.715 9.706 0.613 1.00 96.62 164 GLU A O 1
ATOM 1280 N N . GLY A 1 165 ? 6.624 11.537 -0.088 1.00 96.06 165 GLY A N 1
ATOM 1281 C CA . GLY A 1 165 ? 5.592 11.479 0.951 1.00 96.06 165 GLY A CA 1
ATOM 1282 C C . GLY A 1 165 ? 4.846 10.136 0.986 1.00 96.06 165 GLY A C 1
ATOM 1283 O O . GLY A 1 165 ? 4.758 9.520 2.048 1.00 96.06 165 GLY A O 1
ATOM 1284 N N . PRO A 1 166 ? 4.330 9.635 -0.152 1.00 95.25 166 PRO A N 1
ATOM 1285 C CA . PRO A 1 166 ? 3.749 8.295 -0.222 1.00 95.25 166 PRO A CA 1
ATOM 1286 C C . PRO A 1 166 ? 4.723 7.154 0.128 1.00 95.25 166 PRO A C 1
ATOM 1288 O O . PRO A 1 166 ? 4.312 6.182 0.758 1.00 95.25 166 PRO A O 1
ATOM 1291 N N . ASN A 1 167 ? 6.005 7.254 -0.230 1.00 95.38 167 ASN A N 1
ATOM 1292 C CA . ASN A 1 167 ? 7.001 6.226 0.097 1.00 95.38 167 ASN A CA 1
ATOM 1293 C C . ASN A 1 167 ? 7.400 6.244 1.585 1.00 95.38 167 ASN A C 1
ATOM 1295 O O . ASN A 1 167 ? 7.768 5.210 2.146 1.00 95.38 167 ASN A O 1
ATOM 1299 N N . ASP A 1 168 ? 7.283 7.386 2.263 1.00 94.69 168 ASP A N 1
ATOM 1300 C CA . ASP A 1 168 ? 7.651 7.521 3.676 1.00 94.69 168 ASP A CA 1
ATOM 1301 C C . ASP A 1 168 ? 6.794 6.659 4.617 1.00 94.69 168 ASP A C 1
ATOM 1303 O O . ASP A 1 168 ? 7.229 6.355 5.731 1.00 94.69 168 ASP A O 1
ATOM 1307 N N . TYR A 1 169 ? 5.635 6.158 4.175 1.00 94.81 169 TYR A N 1
ATOM 1308 C CA . TYR A 1 169 ? 4.862 5.162 4.929 1.00 94.81 169 TYR A CA 1
ATOM 1309 C C . TYR A 1 169 ? 5.692 3.918 5.300 1.00 94.81 169 TYR A C 1
ATOM 1311 O O . TYR A 1 169 ? 5.545 3.391 6.404 1.00 94.81 169 TYR A O 1
ATOM 1319 N N . TYR A 1 170 ? 6.629 3.502 4.442 1.00 95.06 170 TYR A N 1
ATOM 1320 C CA . TYR A 1 170 ? 7.489 2.333 4.668 1.00 95.06 170 TYR A CA 1
ATOM 1321 C C . TYR A 1 170 ? 8.656 2.598 5.628 1.00 95.06 170 TYR A C 1
ATOM 1323 O O . TYR A 1 170 ? 9.271 1.667 6.137 1.00 95.06 170 TYR A O 1
ATOM 1331 N N . ARG A 1 171 ? 8.968 3.862 5.926 1.00 94.06 171 ARG A N 1
ATOM 1332 C CA . ARG A 1 171 ? 10.135 4.241 6.745 1.00 94.06 171 ARG A CA 1
ATOM 1333 C C . ARG A 1 171 ? 9.840 4.317 8.241 1.00 94.06 171 ARG A C 1
ATOM 1335 O O . ARG A 1 171 ? 10.717 4.659 9.026 1.00 94.06 171 ARG A O 1
ATOM 1342 N N . ASN A 1 172 ? 8.610 4.004 8.641 1.00 94.75 172 ASN A N 1
ATOM 1343 C CA . ASN A 1 172 ? 8.102 4.263 9.986 1.00 94.75 172 ASN A CA 1
ATOM 1344 C C . ASN A 1 172 ? 7.753 2.989 10.775 1.00 94.75 172 ASN A C 1
ATOM 1346 O O . ASN A 1 172 ? 7.010 3.070 11.747 1.00 94.75 172 ASN A O 1
ATOM 1350 N N . HIS A 1 173 ? 8.276 1.816 10.401 1.00 93.44 173 HIS A N 1
ATOM 1351 C CA . HIS A 1 173 ? 7.928 0.548 11.061 1.00 93.44 173 HIS A CA 1
ATOM 1352 C C . HIS A 1 173 ? 8.147 0.557 12.583 1.00 93.44 173 HIS A C 1
ATOM 1354 O O . HIS A 1 173 ? 7.230 0.202 13.315 1.00 93.44 173 HIS A O 1
ATOM 1360 N N . GLU A 1 174 ? 9.295 1.037 13.072 1.00 94.25 174 GLU A N 1
ATOM 1361 C CA . GLU A 1 174 ? 9.571 1.100 14.519 1.00 94.25 174 GLU A CA 1
ATOM 1362 C C . GLU A 1 174 ? 8.607 2.037 15.261 1.00 94.25 174 GLU A C 1
ATOM 1364 O O . GLU A 1 174 ? 8.077 1.699 16.319 1.00 94.25 174 GLU A O 1
ATOM 1369 N N . ALA A 1 175 ? 8.324 3.207 14.682 1.00 96.00 175 ALA A N 1
ATOM 1370 C CA . ALA A 1 175 ? 7.380 4.159 15.259 1.00 96.00 175 ALA A CA 1
ATOM 1371 C C . ALA A 1 175 ? 5.946 3.605 15.259 1.00 96.00 175 ALA A C 1
ATOM 1373 O O . ALA A 1 175 ? 5.229 3.745 16.251 1.00 96.00 175 ALA A O 1
ATOM 1374 N N . ASN A 1 176 ? 5.541 2.938 14.176 1.00 95.88 176 ASN A N 1
ATOM 1375 C CA . ASN A 1 176 ? 4.233 2.300 14.046 1.00 95.88 176 ASN A CA 1
ATOM 1376 C C . ASN A 1 176 ? 4.067 1.161 15.060 1.00 95.88 176 ASN A C 1
ATOM 1378 O O . ASN A 1 176 ? 3.034 1.093 15.729 1.00 95.88 176 ASN A O 1
ATOM 1382 N N . LYS A 1 177 ? 5.102 0.333 15.239 1.00 95.56 177 LYS A N 1
ATOM 1383 C CA . LYS A 1 177 ? 5.144 -0.733 16.245 1.00 95.56 177 LYS A CA 1
ATOM 1384 C C . LYS A 1 177 ? 5.016 -0.165 17.661 1.00 95.56 177 LYS A C 1
ATOM 1386 O O . LYS A 1 177 ? 4.102 -0.534 18.393 1.00 95.56 177 LYS A O 1
ATOM 1391 N N . ALA A 1 178 ? 5.842 0.819 18.014 1.00 96.00 178 ALA A N 1
ATOM 1392 C CA . ALA A 1 178 ? 5.788 1.465 19.327 1.00 96.00 178 ALA A CA 1
ATOM 1393 C C . ALA A 1 178 ? 4.457 2.195 19.591 1.00 96.00 178 ALA A C 1
ATOM 1395 O O . ALA A 1 178 ? 4.053 2.369 20.745 1.00 96.00 178 ALA A O 1
ATOM 1396 N N . TYR A 1 179 ? 3.782 2.666 18.538 1.00 95.56 179 TYR A N 1
ATOM 1397 C CA . TYR A 1 179 ? 2.437 3.219 18.639 1.00 95.56 179 TYR A CA 1
ATOM 1398 C C . TYR A 1 179 ? 1.427 2.107 18.926 1.00 95.56 179 TYR A C 1
ATOM 1400 O O . TYR A 1 179 ? 0.742 2.183 19.945 1.00 95.56 179 TYR A O 1
ATOM 1408 N N . ILE A 1 180 ? 1.363 1.059 18.095 1.00 94.19 180 ILE A N 1
ATOM 1409 C CA . ILE A 1 180 ? 0.335 0.014 18.200 1.00 94.19 180 ILE A CA 1
ATOM 1410 C C . ILE A 1 180 ? 0.451 -0.831 19.474 1.00 94.19 180 ILE A C 1
ATOM 1412 O O . ILE A 1 180 ? -0.575 -1.219 20.025 1.00 94.19 180 ILE A O 1
ATOM 1416 N N . GLU A 1 181 ? 1.659 -1.037 20.004 1.00 93.12 181 GLU A N 1
ATOM 1417 C CA . GLU A 1 181 ? 1.891 -1.745 21.277 1.00 93.12 181 GLU A CA 1
ATOM 1418 C C . GLU A 1 181 ? 1.208 -1.069 22.477 1.00 93.12 181 GLU A C 1
ATOM 1420 O O . GLU A 1 181 ? 0.954 -1.709 23.495 1.00 93.12 181 GLU A O 1
ATOM 1425 N N . LYS A 1 182 ? 0.859 0.217 22.358 1.00 94.88 182 LYS A N 1
ATOM 1426 C CA . LYS A 1 182 ? 0.143 0.981 23.393 1.00 94.88 182 LYS A CA 1
ATOM 1427 C C . LYS A 1 182 ? -1.379 0.886 23.273 1.00 94.88 182 LYS A C 1
ATOM 1429 O O . LYS A 1 182 ? -2.081 1.570 24.018 1.00 94.88 182 LYS A O 1
ATOM 1434 N N . ALA A 1 183 ? -1.898 0.096 22.331 1.00 95.31 183 ALA A N 1
ATOM 1435 C CA . ALA A 1 183 ? -3.331 0.018 22.086 1.00 95.31 183 ALA A CA 1
ATOM 1436 C C . ALA A 1 183 ? -4.075 -0.510 23.327 1.00 95.31 183 ALA A C 1
ATOM 1438 O O . ALA A 1 183 ? -3.655 -1.507 23.926 1.00 95.31 183 ALA A O 1
ATOM 1439 N N . PRO A 1 184 ? -5.209 0.103 23.712 1.00 94.38 184 PRO A N 1
ATOM 1440 C CA . PRO A 1 184 ? -6.048 -0.427 24.776 1.00 94.38 184 PRO A CA 1
ATOM 1441 C C . PRO A 1 184 ? -6.556 -1.832 24.431 1.00 94.38 184 PRO A C 1
ATOM 1443 O O . PRO A 1 184 ? -6.686 -2.204 23.264 1.00 94.38 184 PRO A O 1
ATOM 1446 N N . ASN A 1 185 ? -6.899 -2.607 25.465 1.00 90.31 185 ASN A N 1
ATOM 1447 C CA . ASN A 1 185 ? -7.424 -3.971 25.329 1.00 90.31 185 ASN A CA 1
ATOM 1448 C C . ASN A 1 185 ? -6.538 -4.888 24.468 1.00 90.31 185 ASN A C 1
ATOM 1450 O O . ASN A 1 185 ? -7.070 -5.732 23.746 1.00 90.31 185 ASN A O 1
ATOM 1454 N N . GLU A 1 186 ? -5.217 -4.682 24.491 1.00 90.62 186 GLU A N 1
ATOM 1455 C CA . GLU A 1 186 ? -4.251 -5.460 23.699 1.00 90.62 186 GLU A CA 1
ATOM 1456 C C . GLU A 1 186 ? -4.560 -5.408 22.185 1.00 90.62 186 GLU A C 1
ATOM 1458 O O . GLU A 1 186 ? -4.361 -6.372 21.449 1.00 90.62 186 GLU A O 1
ATOM 1463 N N . GLY A 1 187 ? -5.136 -4.295 21.710 1.00 92.31 187 GLY A N 1
ATOM 1464 C CA . GLY A 1 187 ? -5.553 -4.131 20.315 1.00 92.31 187 GLY A CA 1
ATOM 1465 C C . GLY A 1 187 ? -6.788 -4.954 19.924 1.00 92.31 187 GLY A C 1
ATOM 1466 O O . GLY A 1 187 ? -7.117 -5.075 18.743 1.00 92.31 187 GLY A O 1
ATOM 1467 N N . ARG A 1 188 ? -7.520 -5.543 20.872 1.00 92.56 188 ARG A N 1
ATOM 1468 C CA . ARG A 1 188 ? -8.712 -6.337 20.557 1.00 92.56 188 ARG A CA 1
ATOM 1469 C C . ARG A 1 188 ? -9.879 -5.461 20.095 1.00 92.56 188 ARG A C 1
ATOM 1471 O O . ARG A 1 188 ? -10.408 -4.645 20.851 1.00 92.56 188 ARG A O 1
ATOM 1478 N N . LEU A 1 189 ? -10.368 -5.708 18.879 1.00 93.50 189 LEU A N 1
ATOM 1479 C CA . LEU A 1 189 ? -11.491 -4.964 18.297 1.00 93.50 189 LEU A CA 1
ATOM 1480 C C . LEU A 1 189 ? -12.839 -5.598 18.696 1.00 93.50 189 LEU A C 1
ATOM 1482 O O . LEU A 1 189 ? -13.090 -6.778 18.433 1.00 93.50 189 LEU A O 1
ATOM 1486 N N . CYS A 1 190 ? -13.723 -4.815 19.328 1.00 91.44 190 CYS A N 1
ATOM 1487 C CA . CYS A 1 190 ? -14.987 -5.294 19.924 1.00 91.44 190 CYS A CA 1
ATOM 1488 C C . CYS A 1 190 ? -16.267 -4.747 19.251 1.00 91.44 190 CYS A C 1
ATOM 1490 O O . CYS A 1 190 ? -17.337 -4.749 19.855 1.00 91.44 190 CYS A O 1
ATOM 1492 N N . TYR A 1 191 ? -16.175 -4.293 18.002 1.00 92.50 191 TYR A N 1
ATOM 1493 C CA . TYR A 1 191 ? -17.275 -3.755 17.183 1.00 92.50 191 TYR A CA 1
ATOM 1494 C C . TYR A 1 191 ? -17.282 -4.427 15.794 1.00 92.50 191 TYR A C 1
ATOM 1496 O O . TYR A 1 191 ? -16.424 -5.273 15.534 1.00 92.50 191 TYR A O 1
ATOM 1504 N N . PRO A 1 192 ? -18.248 -4.139 14.897 1.00 97.06 192 PRO A N 1
ATOM 1505 C CA . PRO A 1 192 ? -18.282 -4.754 13.572 1.00 97.06 192 PRO A CA 1
ATOM 1506 C C . PRO A 1 192 ? -17.001 -4.498 12.770 1.00 97.06 192 PRO A C 1
ATOM 1508 O O . PRO A 1 192 ? -16.621 -3.352 12.526 1.00 97.06 192 PRO A O 1
ATOM 1511 N N . VAL A 1 193 ? -16.360 -5.584 12.336 1.00 96.88 193 VAL A N 1
ATOM 1512 C CA . VAL A 1 193 ? -15.139 -5.563 11.526 1.00 96.88 193 VAL A CA 1
ATOM 1513 C C . VAL A 1 193 ? -15.330 -6.445 10.294 1.00 96.88 193 VAL A C 1
ATOM 1515 O O . VAL A 1 193 ? -15.723 -7.610 10.404 1.00 96.88 193 VAL A O 1
ATOM 1518 N N . LEU A 1 194 ? -15.017 -5.895 9.123 1.00 97.31 194 LEU A N 1
ATOM 1519 C CA . LEU A 1 194 ? -14.947 -6.596 7.848 1.00 97.31 194 LEU A CA 1
ATOM 1520 C C . LEU A 1 194 ? -13.512 -6.534 7.313 1.00 97.31 194 LEU A C 1
ATOM 1522 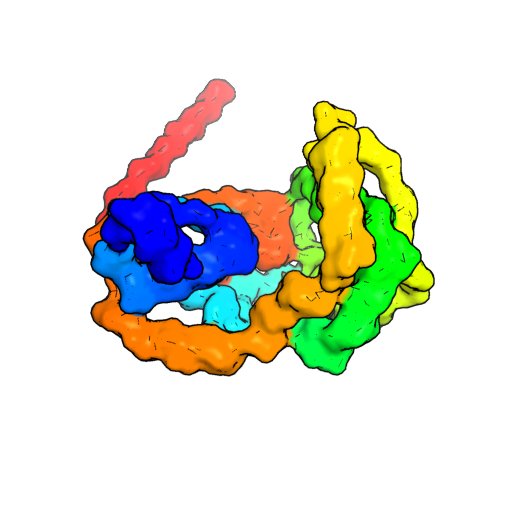O O . LEU A 1 194 ? -12.916 -5.467 7.219 1.00 97.31 194 LEU A O 1
ATOM 1526 N N . PHE A 1 195 ? -12.974 -7.690 6.936 1.00 97.19 195 PHE A N 1
ATOM 1527 C CA . PHE A 1 195 ? -11.750 -7.784 6.147 1.00 97.19 195 PHE A CA 1
ATOM 1528 C C . PHE A 1 195 ? -12.083 -8.432 4.808 1.00 97.19 195 PHE A C 1
ATOM 1530 O O . PHE A 1 195 ? -12.736 -9.483 4.781 1.00 97.19 195 PHE A O 1
ATOM 1537 N N . ILE A 1 196 ? -11.645 -7.799 3.725 1.00 96.69 196 ILE A N 1
ATOM 1538 C CA . ILE A 1 196 ? -11.828 -8.250 2.350 1.00 96.69 196 ILE A CA 1
ATOM 1539 C C . ILE A 1 196 ? -10.453 -8.613 1.789 1.00 96.69 196 ILE A C 1
ATOM 1541 O O . ILE A 1 196 ? -9.607 -7.759 1.527 1.00 96.69 196 ILE A O 1
ATOM 1545 N N . GLU A 1 197 ? -10.251 -9.907 1.594 1.00 93.25 197 GLU A N 1
ATOM 1546 C CA . GLU A 1 197 ? -9.067 -10.453 0.942 1.00 93.25 197 GLU A CA 1
ATOM 1547 C C . GLU A 1 197 ? -9.105 -10.205 -0.574 1.00 93.25 197 GLU A C 1
ATOM 1549 O O . GLU A 1 197 ? -10.149 -10.349 -1.218 1.00 93.25 197 GLU A O 1
ATOM 1554 N N . ALA A 1 198 ? -7.942 -9.903 -1.152 1.00 90.56 198 ALA A N 1
ATOM 1555 C CA . ALA A 1 198 ? -7.738 -9.816 -2.590 1.00 90.56 198 ALA A CA 1
ATOM 1556 C C . ALA A 1 198 ? -6.949 -11.043 -3.075 1.00 90.56 198 ALA A C 1
ATOM 1558 O O . ALA A 1 198 ? -5.727 -11.054 -3.064 1.00 90.56 198 ALA A O 1
ATOM 1559 N N . ARG A 1 199 ? -7.646 -12.087 -3.547 1.00 88.44 199 ARG A N 1
ATOM 1560 C CA . ARG A 1 199 ? -7.031 -13.379 -3.935 1.00 88.44 199 ARG A CA 1
ATOM 1561 C C . ARG A 1 199 ? -5.884 -13.276 -4.961 1.00 88.44 199 ARG A C 1
ATOM 1563 O O . ARG A 1 199 ? -5.090 -14.202 -5.076 1.00 88.44 199 ARG A O 1
ATOM 1570 N N . ARG A 1 200 ? -5.844 -12.209 -5.766 1.00 89.25 200 ARG A N 1
ATOM 1571 C CA . ARG A 1 200 ? -4.816 -11.977 -6.802 1.00 89.25 200 ARG A CA 1
ATOM 1572 C C . ARG A 1 200 ? -3.792 -10.909 -6.415 1.00 89.25 200 ARG A C 1
ATOM 1574 O O . ARG A 1 200 ? -3.005 -10.505 -7.264 1.00 89.25 200 ARG A O 1
ATOM 1581 N N . ASP A 1 201 ? -3.821 -10.443 -5.174 1.00 92.19 201 ASP A N 1
ATOM 1582 C CA . ASP A 1 201 ? -2.753 -9.628 -4.615 1.00 92.19 201 ASP A CA 1
ATOM 1583 C C . ASP A 1 201 ? -1.581 -10.552 -4.270 1.00 92.19 201 ASP A C 1
ATOM 1585 O O . ASP A 1 201 ? -1.722 -11.464 -3.459 1.00 92.19 201 ASP A O 1
ATOM 1589 N N . ASN A 1 202 ? -0.447 -10.369 -4.945 1.00 90.81 202 ASN A N 1
ATOM 1590 C CA . ASN A 1 202 ? 0.754 -11.182 -4.751 1.00 90.81 202 ASN A CA 1
ATOM 1591 C C . ASN A 1 202 ? 1.715 -10.595 -3.702 1.00 90.81 202 ASN A C 1
ATOM 1593 O O . ASN A 1 202 ? 2.775 -11.178 -3.459 1.00 90.81 202 ASN A O 1
ATOM 1597 N N . VAL A 1 203 ? 1.357 -9.460 -3.094 1.00 94.31 203 VAL A N 1
ATOM 1598 C CA . VAL A 1 203 ? 2.104 -8.804 -2.018 1.00 94.31 203 VAL A CA 1
ATOM 1599 C C . VAL A 1 203 ? 1.381 -9.045 -0.696 1.00 94.31 203 VAL A C 1
ATOM 1601 O O . VAL A 1 203 ? 1.858 -9.819 0.138 1.00 94.31 203 VAL A O 1
ATOM 1604 N N . CYS A 1 204 ? 0.179 -8.489 -0.535 1.00 93.81 204 CYS A N 1
ATOM 1605 C CA . CYS A 1 204 ? -0.687 -8.733 0.622 1.00 93.81 204 CYS A CA 1
ATOM 1606 C C . CYS A 1 204 ? -1.483 -10.039 0.467 1.00 93.81 204 CYS A C 1
ATOM 1608 O O . CYS A 1 204 ? -2.673 -10.117 0.787 1.00 93.81 204 CYS A O 1
ATOM 1610 N N . ASP A 1 205 ? -0.823 -11.083 -0.034 1.00 92.50 205 ASP A N 1
ATOM 1611 C CA . ASP A 1 205 ? -1.429 -12.391 -0.221 1.00 92.50 205 ASP A CA 1
ATOM 1612 C C . ASP A 1 205 ? -1.831 -12.981 1.132 1.00 92.50 205 ASP A C 1
ATOM 1614 O O . ASP A 1 205 ? -0.997 -13.243 1.995 1.00 92.50 205 ASP A O 1
ATOM 1618 N N . THR A 1 206 ? -3.124 -13.223 1.305 1.00 93.50 206 THR A N 1
ATOM 1619 C CA . THR A 1 206 ? -3.691 -13.907 2.475 1.00 93.50 206 THR A CA 1
ATOM 1620 C C . THR A 1 206 ? -4.301 -15.262 2.111 1.00 93.50 206 THR A C 1
ATOM 1622 O O . THR A 1 206 ? -4.774 -15.970 3.003 1.00 93.50 206 THR A O 1
ATOM 1625 N N . ALA A 1 207 ? -4.254 -15.630 0.824 1.00 91.38 207 ALA A N 1
ATOM 1626 C CA . ALA A 1 207 ? -4.777 -16.876 0.280 1.00 91.38 207 ALA A CA 1
ATOM 1627 C C . ALA A 1 207 ? -3.746 -18.006 0.358 1.00 91.38 207 ALA A C 1
ATOM 1629 O O . ALA A 1 207 ? -4.116 -19.148 0.633 1.00 91.38 207 ALA A O 1
ATOM 1630 N N . LEU A 1 208 ? -2.475 -17.700 0.074 1.00 93.50 208 LEU A N 1
ATOM 1631 C CA . LEU A 1 208 ? -1.374 -18.670 0.066 1.00 93.50 208 LEU A CA 1
ATOM 1632 C C . LEU A 1 208 ? -0.364 -18.418 1.188 1.00 93.50 208 LEU A C 1
ATOM 1634 O O . LEU A 1 208 ? 0.583 -19.186 1.318 1.00 93.50 208 LEU A O 1
ATOM 1638 N N . SER A 1 209 ? -0.551 -17.390 2.014 1.00 94.38 209 SER A N 1
ATOM 1639 C CA . SER A 1 209 ? 0.320 -17.096 3.152 1.00 94.38 209 SER A CA 1
ATOM 1640 C C . SER A 1 209 ? -0.437 -17.072 4.481 1.00 94.38 209 SER A C 1
ATOM 1642 O O . SER A 1 209 ? -1.669 -17.115 4.537 1.00 94.38 209 SER A O 1
ATOM 1644 N N . ARG A 1 210 ? 0.320 -16.964 5.576 1.00 95.25 210 ARG A N 1
ATOM 1645 C CA . ARG A 1 210 ? -0.209 -16.868 6.941 1.00 95.25 210 ARG A CA 1
ATOM 1646 C C . ARG A 1 210 ? -0.481 -15.423 7.370 1.00 95.25 210 ARG A C 1
ATOM 1648 O O . ARG A 1 210 ? -0.823 -15.179 8.523 1.00 95.25 210 ARG A O 1
ATOM 1655 N N . LEU A 1 211 ? -0.399 -14.461 6.446 1.00 95.00 211 LEU A N 1
ATOM 1656 C CA . LEU A 1 211 ? -0.504 -13.023 6.719 1.00 95.00 211 LEU A CA 1
ATOM 1657 C C . LEU A 1 211 ? -1.808 -12.620 7.437 1.00 95.00 211 LEU A C 1
ATOM 1659 O O . LEU A 1 211 ? -1.811 -11.674 8.215 1.00 95.00 211 LEU A O 1
ATOM 1663 N N . SER A 1 212 ? -2.913 -13.352 7.240 1.00 94.00 212 SER A N 1
ATOM 1664 C CA . SER A 1 212 ? -4.189 -13.086 7.933 1.00 94.00 212 SER A CA 1
ATOM 1665 C C . SER A 1 212 ? -4.385 -13.841 9.255 1.00 94.00 212 SER A C 1
ATOM 1667 O O . SER A 1 212 ? -5.419 -13.656 9.905 1.00 94.00 212 SER A O 1
ATOM 1669 N N . GLU A 1 213 ? -3.460 -14.720 9.655 1.00 94.06 213 GLU A N 1
ATOM 1670 C CA . GLU A 1 213 ? -3.600 -15.527 10.875 1.00 94.06 213 GLU A CA 1
ATOM 1671 C C . GLU A 1 213 ? -3.660 -14.675 12.150 1.00 94.06 213 GLU A C 1
ATOM 1673 O O . GLU A 1 213 ? -4.587 -14.903 12.937 1.00 94.06 213 GLU A O 1
ATOM 1678 N N . PRO A 1 214 ? -2.791 -13.661 12.352 1.00 91.81 214 PRO A N 1
ATOM 1679 C CA . PRO A 1 214 ? -2.783 -12.885 13.598 1.00 91.81 214 PRO A CA 1
ATOM 1680 C C . PRO A 1 214 ? -4.109 -12.161 13.874 1.00 91.81 214 PRO A C 1
ATOM 1682 O O . PRO A 1 214 ? -4.612 -12.187 14.998 1.00 91.81 214 PRO A O 1
ATOM 1685 N N . MET A 1 215 ? -4.774 -11.652 12.831 1.00 89.56 215 MET A N 1
ATOM 1686 C CA . MET A 1 215 ? -6.113 -11.049 12.923 1.00 89.56 215 MET A CA 1
ATOM 1687 C C . MET A 1 215 ? -7.182 -12.002 13.500 1.00 89.56 215 MET A C 1
ATOM 1689 O O . MET A 1 215 ? -8.188 -11.563 14.063 1.00 89.56 215 MET A O 1
ATOM 1693 N N . ARG A 1 216 ? -7.028 -13.325 13.346 1.00 83.62 216 ARG A N 1
ATOM 1694 C CA . ARG A 1 216 ? -8.018 -14.304 13.837 1.00 83.62 216 ARG A CA 1
ATOM 1695 C C . ARG A 1 216 ? -7.945 -14.488 15.350 1.00 83.62 216 ARG A C 1
ATOM 1697 O O . ARG A 1 216 ? -8.976 -14.790 15.949 1.00 83.62 216 ARG A O 1
ATOM 1704 N N . GLY A 1 217 ? -6.766 -14.299 15.943 1.00 70.06 217 GLY A N 1
ATOM 1705 C CA . GLY A 1 217 ? -6.558 -14.346 17.393 1.00 70.06 217 GLY A CA 1
ATOM 1706 C C . GLY A 1 217 ? -7.045 -13.085 18.111 1.00 70.06 217 GLY A C 1
ATOM 1707 O O . GLY A 1 217 ? -7.475 -13.162 19.258 1.00 70.06 217 GLY A O 1
ATOM 1708 N N . THR A 1 218 ? -7.057 -11.945 17.415 1.00 63.75 218 THR A N 1
ATOM 1709 C CA . THR A 1 218 ? -7.412 -10.625 17.968 1.00 63.75 218 THR A CA 1
ATOM 1710 C C . THR A 1 218 ? -8.877 -10.224 17.743 1.00 63.75 218 THR A C 1
ATOM 1712 O O . THR A 1 218 ? -9.330 -9.193 18.241 1.00 63.75 218 THR A O 1
ATOM 1715 N N . GLY A 1 219 ? -9.664 -11.040 17.032 1.00 52.00 219 GLY A N 1
ATOM 1716 C CA . GLY A 1 219 ? -11.092 -10.814 16.793 1.00 52.00 219 GLY A CA 1
ATOM 1717 C C . GLY A 1 219 ? -12.011 -11.486 17.823 1.00 52.00 219 GLY A C 1
ATOM 1718 O O . GLY A 1 219 ? -11.750 -12.585 18.312 1.00 52.00 219 GLY A O 1
ATOM 1719 N N . SER A 1 220 ? -13.155 -10.868 18.136 1.00 44.06 220 SER A N 1
ATOM 1720 C CA . SER A 1 220 ? -14.231 -11.575 18.848 1.00 44.06 220 SER A CA 1
ATOM 1721 C C . SER A 1 220 ? -14.756 -12.758 18.004 1.00 44.06 220 SER A C 1
ATOM 1723 O O . SER A 1 220 ? -14.851 -12.663 16.781 1.00 44.06 220 SER A O 1
ATOM 1725 N N . ARG A 1 221 ? -15.034 -13.905 18.651 1.00 36.47 221 ARG A N 1
ATOM 1726 C CA . ARG A 1 221 ? -15.412 -15.201 18.037 1.00 36.47 221 ARG A CA 1
ATOM 1727 C C . ARG A 1 221 ? -16.275 -15.045 16.765 1.00 36.47 221 ARG A C 1
ATOM 1729 O O . ARG A 1 221 ? -17.447 -14.684 16.844 1.00 36.47 221 ARG A O 1
ATOM 1736 N N . ARG A 1 222 ? -15.730 -15.390 15.588 1.00 43.78 222 ARG A N 1
ATOM 1737 C CA . ARG A 1 222 ? -16.475 -15.416 14.311 1.00 43.78 222 ARG A CA 1
ATOM 1738 C C . ARG A 1 222 ? -17.550 -16.513 14.311 1.00 43.78 222 ARG A C 1
ATOM 1740 O O . ARG A 1 222 ? -17.238 -17.690 14.464 1.00 43.78 222 ARG A O 1
ATOM 1747 N N . ARG A 1 223 ? -18.794 -16.158 13.961 1.00 37.34 223 ARG A N 1
ATOM 1748 C CA . ARG A 1 223 ? -19.722 -17.077 13.273 1.00 37.34 223 ARG A CA 1
ATOM 1749 C C . ARG A 1 223 ? -19.348 -17.100 11.788 1.00 37.34 223 ARG A C 1
ATOM 1751 O O . ARG A 1 223 ? -19.801 -16.256 11.022 1.00 37.34 223 ARG A O 1
ATOM 1758 N N . SER A 1 224 ? -18.513 -18.044 11.359 1.00 33.47 224 SER A N 1
ATOM 1759 C CA . SER A 1 224 ? -18.258 -18.250 9.928 1.00 33.47 224 SER A CA 1
ATOM 1760 C C . SER A 1 224 ? -19.420 -19.013 9.289 1.00 33.47 224 SER A C 1
ATOM 1762 O O . SER A 1 224 ? -19.576 -20.210 9.520 1.00 33.47 224 SER A O 1
ATOM 1764 N N . ARG A 1 225 ? -20.215 -18.361 8.439 1.00 34.22 225 ARG A N 1
ATOM 1765 C CA . ARG A 1 225 ? -21.014 -19.065 7.425 1.00 34.22 225 ARG A CA 1
ATOM 1766 C C . ARG A 1 225 ? -20.200 -19.116 6.134 1.00 34.22 225 ARG A C 1
ATOM 1768 O O . ARG A 1 225 ? -20.211 -18.166 5.361 1.00 34.22 225 ARG A O 1
ATOM 1775 N N . ARG A 1 226 ? -19.485 -20.221 5.901 1.00 32.72 226 ARG A N 1
ATOM 1776 C CA . ARG A 1 226 ? -19.013 -20.570 4.553 1.00 32.72 226 ARG A CA 1
ATOM 1777 C C . ARG A 1 226 ? -20.238 -21.011 3.747 1.00 32.72 226 ARG A C 1
ATOM 1779 O O . ARG A 1 226 ? -20.825 -22.044 4.054 1.00 32.72 226 ARG A O 1
ATOM 1786 N N . ARG A 1 227 ? -20.646 -20.238 2.736 1.00 36.19 227 ARG A N 1
ATOM 1787 C CA . ARG A 1 227 ? -21.533 -20.749 1.681 1.00 36.19 227 ARG A CA 1
ATOM 1788 C C . ARG A 1 227 ? -20.692 -21.670 0.800 1.00 36.19 227 ARG A C 1
ATOM 1790 O O . ARG A 1 227 ? -19.838 -21.195 0.062 1.00 36.19 227 ARG A O 1
ATOM 1797 N N . GLN A 1 228 ? -20.911 -22.977 0.914 1.00 34.16 228 GLN A N 1
ATOM 1798 C CA . GLN A 1 228 ? -20.483 -23.933 -0.102 1.00 34.16 228 GLN A CA 1
ATOM 1799 C C . GLN A 1 228 ? -21.328 -23.687 -1.355 1.00 34.16 228 GLN A C 1
ATOM 1801 O O . GLN A 1 228 ? -22.544 -23.875 -1.336 1.00 34.16 228 GLN A O 1
ATOM 1806 N N . THR A 1 229 ? -20.702 -23.234 -2.433 1.00 41.69 229 THR A N 1
ATOM 1807 C CA . THR A 1 229 ? -21.282 -23.306 -3.775 1.00 41.69 229 THR A CA 1
ATOM 1808 C C . THR A 1 229 ? -21.212 -24.762 -4.232 1.00 41.69 229 THR A C 1
ATOM 1810 O O . THR A 1 229 ? -20.121 -25.325 -4.313 1.00 41.69 229 THR A O 1
ATOM 1813 N N . ARG A 1 230 ? -22.369 -25.390 -4.474 1.00 31.78 230 ARG A N 1
ATOM 1814 C CA . ARG A 1 230 ? -22.445 -26.702 -5.134 1.00 31.78 230 ARG A CA 1
ATOM 1815 C C . ARG A 1 230 ? -22.072 -26.542 -6.616 1.00 31.78 230 ARG A C 1
ATOM 1817 O O . ARG A 1 230 ? -22.503 -25.550 -7.204 1.00 31.78 230 ARG A O 1
ATOM 1824 N N . PRO A 1 231 ? -21.317 -27.478 -7.212 1.00 45.72 231 PRO A N 1
ATOM 1825 C CA . PRO A 1 231 ? -21.142 -27.514 -8.655 1.00 45.72 231 PRO A CA 1
ATOM 1826 C C . PRO A 1 231 ? -22.439 -27.995 -9.321 1.00 45.72 231 PRO A C 1
ATOM 1828 O O . PRO A 1 231 ? -23.124 -28.876 -8.793 1.00 45.72 231 PRO A O 1
ATOM 1831 N N . SER A 1 232 ? -22.769 -27.345 -10.434 1.00 50.66 232 SER A N 1
ATOM 1832 C CA . SER A 1 232 ? -23.773 -27.741 -11.428 1.00 50.66 232 SER A CA 1
ATOM 1833 C C . SER A 1 232 ? -23.289 -28.914 -12.263 1.00 50.66 232 SER A C 1
ATOM 1835 O O . SER A 1 232 ? -22.095 -28.860 -12.641 1.00 50.66 232 SER A O 1
#

Foldseek 3Di:
DVVVCVVVVHQADEQEAEDVRQVVQLLCCQAPVSRYQEYEYELAAHDAVLQAQVSVVVWFQCVQVPCVRQVSFLCQLLVCCQVPVPQQQQQCQLPVLLSQQVVQADQDPVCQSHGDPSSCQVVLVHDDSPDSYHDHDDSCRGPCVVPPVVSVVSSVVCNVPTCNVVSCSSNCSVVSNVSSCPGPPSSARDHYYHYHYDSRPNRSHPPNIRSNVVVCVRYDDDPDDDPDDDDD

Radius of gyration: 18.91 Å; Cα contacts (8 Å, |Δi|>4): 345; chains: 1; bounding box: 42×47×49 Å

Organism: NCBI:txid451672

Mean predicted aligned error: 5.22 Å

Secondary structure (DSSP, 8-state):
-HHHHHHTT-S-EEEEEETHHHHHHHHHHHH-GGGEEEEEEESSPTTSGGG-HHHHHHTS-TTTS-TTT-TTGGGHHHHHHHH-HHHHHHHHHHTHHHHHHHHSBPPPGGGTTS--GGGGTTTTTTTTTT-SSPPP--GGGBTTTT-HHHHHHHHHHHHHH-SHHHHGGGGGHHHHHHHHTT-GGGG-B-S-EEEE--TT-SSS--SSSSTTHHHHHHBS--------PPP-

Solvent-accessible surface area (backbone atoms only — not comparable to full-atom values): 12958 Å² total; per-residue (Å²): 108,69,67,53,30,58,74,72,74,39,82,55,43,73,45,76,19,50,47,71,45,10,47,53,45,44,49,45,44,27,62,40,50,85,40,46,65,27,41,38,27,25,42,39,50,49,85,27,71,48,56,19,70,69,48,46,59,77,25,52,40,53,88,71,27,41,57,93,83,17,74,56,29,52,50,24,44,48,53,36,40,54,78,36,44,68,61,50,27,50,40,49,56,60,29,41,64,25,34,51,49,66,70,43,45,72,69,48,78,87,52,55,97,46,72,34,78,41,26,42,18,64,82,38,56,39,98,46,63,62,49,84,36,43,66,84,67,69,62,75,65,23,74,39,54,92,36,60,70,61,46,52,51,52,36,53,52,39,71,73,68,52,44,53,72,74,50,48,69,58,66,38,31,69,62,41,29,66,53,54,74,67,17,54,76,85,40,46,51,91,62,57,73,46,78,46,79,41,82,53,38,55,67,50,30,53,81,79,29,47,48,46,53,55,36,63,76,43,44,67,87,78,85,80,80,80,81,80,82,76,86,131